Protein AF-A0A8S9MK43-F1 (afdb_monomer_lite)

pLDDT: mean 72.45, std 15.67, range [33.44, 93.25]

Sequence (248 aa):
MANGADRLDLDGRPIKRLTICMIGAGGFIGSHLCEKLMNETPHKVLALDVYNDKIKHLLEPGTSQWAERIQFHRINIKHDSRLEGLVKMADLDDREALAVTNRMRLTEKRISLTIIRFIPKISEIENQYLGENFQMVSLKETVTNIIGFDVKENDDYVTYIDTTVSDGSETSKILRSMANDYDLFVVGRSSGVGTEVTNGISEWAEFDELGPIGDLLASHEFPSRASVLVVQKQEYIHSAKSKRGLSK

InterPro domains:
  IPR001509 NAD-dependent epimerase/dehydratase [PF01370] (20-91)
  IPR036291 NAD(P)-binding domain superfamily [SSF51735] (16-88)
  IPR050794 Monovalent cation:proton antiporter 2 [PTHR32468] (93-235)
  IPR057290 Cation/H(+) antiporter, C-terminal domain [PF23259] (93-232)

Structure (mmCIF, N/CA/C/O backbone):
data_AF-A0A8S9MK43-F1
#
_entry.id   AF-A0A8S9MK43-F1
#
loop_
_atom_site.group_PDB
_atom_site.id
_atom_site.type_symbol
_atom_site.label_atom_id
_atom_site.label_alt_id
_atom_site.label_comp_id
_atom_site.label_asym_id
_atom_site.label_entity_id
_atom_site.label_seq_id
_atom_site.pdbx_PDB_ins_code
_atom_site.Cartn_x
_atom_site.Cartn_y
_atom_site.Cartn_z
_atom_site.occupancy
_atom_site.B_iso_or_equiv
_atom_site.auth_seq_id
_atom_site.auth_comp_id
_atom_site.auth_asym_id
_atom_site.auth_atom_id
_atom_site.pdbx_PDB_model_num
ATOM 1 N N . MET A 1 1 ? -14.615 8.042 31.511 1.00 33.44 1 MET A N 1
ATOM 2 C CA . MET A 1 1 ? -13.662 9.152 31.303 1.00 33.44 1 MET A CA 1
ATOM 3 C C . MET A 1 1 ? -12.269 8.544 31.298 1.00 33.44 1 MET A C 1
ATOM 5 O O . MET A 1 1 ? -11.810 8.134 32.354 1.00 33.44 1 MET A O 1
ATOM 9 N N . ALA A 1 2 ? -11.665 8.339 30.126 1.00 36.16 2 ALA A N 1
ATOM 10 C CA . ALA A 1 2 ? -10.310 7.797 30.031 1.00 36.16 2 ALA A CA 1
ATOM 11 C C . ALA A 1 2 ? -9.310 8.962 30.036 1.00 36.16 2 ALA A C 1
ATOM 13 O O . ALA A 1 2 ? -9.468 9.910 29.270 1.00 36.16 2 ALA A O 1
ATOM 14 N N . ASN A 1 3 ? -8.342 8.891 30.951 1.00 35.59 3 ASN A N 1
ATOM 15 C CA . ASN A 1 3 ? -7.272 9.862 31.165 1.00 35.59 3 ASN A CA 1
ATOM 16 C C . ASN A 1 3 ? -6.544 10.208 29.858 1.00 35.59 3 ASN A C 1
ATOM 18 O O . ASN A 1 3 ? -5.994 9.326 29.200 1.00 35.59 3 ASN A O 1
ATOM 22 N N . GLY A 1 4 ? -6.512 11.499 29.524 1.00 39.97 4 GLY A N 1
ATOM 23 C CA . GLY A 1 4 ? -5.731 12.061 28.427 1.00 39.97 4 GLY A CA 1
ATOM 24 C C . GLY A 1 4 ? -4.245 12.102 28.767 1.00 39.97 4 GLY A C 1
ATOM 25 O O . GLY A 1 4 ? -3.721 13.150 29.123 1.00 39.97 4 GLY A O 1
ATOM 26 N N . ALA A 1 5 ? -3.571 10.959 28.671 1.00 49.91 5 ALA A N 1
ATOM 27 C CA . ALA A 1 5 ? -2.149 10.970 28.366 1.00 49.91 5 ALA A CA 1
ATOM 28 C C . ALA A 1 5 ? -2.033 11.220 26.859 1.00 49.91 5 ALA A C 1
ATOM 30 O O . ALA A 1 5 ? -2.530 10.410 26.070 1.00 49.91 5 ALA A O 1
ATOM 31 N N . ASP A 1 6 ? -1.443 12.348 26.459 1.00 62.31 6 ASP A N 1
ATOM 32 C CA . ASP A 1 6 ? -1.149 12.613 25.051 1.00 62.31 6 ASP A CA 1
ATOM 33 C C . ASP A 1 6 ? -0.324 11.443 24.509 1.00 62.31 6 ASP A C 1
ATOM 35 O O . ASP A 1 6 ? 0.794 11.186 24.959 1.00 62.31 6 ASP A O 1
ATOM 39 N N . ARG A 1 7 ? -0.915 10.669 23.589 1.00 65.94 7 ARG A N 1
ATOM 40 C CA . ARG A 1 7 ? -0.221 9.534 22.980 1.00 65.94 7 ARG A CA 1
ATOM 41 C C . ARG A 1 7 ? 0.966 10.090 22.204 1.00 65.94 7 ARG A C 1
ATOM 43 O O . ARG A 1 7 ? 0.803 10.981 21.367 1.00 65.94 7 ARG A O 1
ATOM 50 N N . LEU A 1 8 ? 2.137 9.551 22.507 1.00 74.19 8 LEU A N 1
ATOM 51 C CA . LEU A 1 8 ? 3.369 9.870 21.812 1.00 74.19 8 LEU A CA 1
ATOM 52 C C . LEU A 1 8 ? 3.551 8.909 20.633 1.00 74.19 8 LEU A C 1
ATOM 54 O O . LEU A 1 8 ? 3.083 7.766 20.675 1.00 74.19 8 LEU A O 1
ATOM 58 N N . ASP A 1 9 ? 4.183 9.391 19.571 1.00 68.88 9 ASP A N 1
ATOM 59 C CA . ASP A 1 9 ? 4.709 8.547 18.509 1.00 68.88 9 ASP A CA 1
ATOM 60 C C . ASP A 1 9 ? 5.940 7.764 19.005 1.00 68.88 9 ASP A C 1
ATOM 62 O O . ASP A 1 9 ? 6.330 7.845 20.174 1.00 68.88 9 ASP A O 1
ATOM 66 N N . LEU A 1 10 ? 6.536 6.961 18.124 1.00 55.16 10 LEU A N 1
ATOM 67 C CA . LEU A 1 10 ? 7.706 6.146 18.465 1.00 55.16 10 LEU A CA 1
ATOM 68 C C . LEU A 1 10 ? 8.956 6.995 18.760 1.00 55.16 10 LEU A C 1
ATOM 70 O O . LEU A 1 10 ? 9.849 6.527 19.460 1.00 55.16 10 LEU A O 1
ATOM 74 N N . ASP A 1 11 ? 8.982 8.255 18.317 1.00 60.56 11 ASP A N 1
ATOM 75 C CA . ASP A 1 11 ? 10.046 9.218 18.617 1.00 60.56 11 ASP A CA 1
ATOM 76 C C . ASP A 1 11 ? 9.816 9.939 19.961 1.00 60.56 11 ASP A C 1
ATOM 78 O O . ASP A 1 11 ? 10.560 10.857 20.320 1.00 60.56 11 ASP A O 1
ATOM 82 N N . GLY A 1 12 ? 8.760 9.578 20.700 1.00 69.19 12 GLY A N 1
ATOM 83 C CA . GLY A 1 12 ? 8.379 10.239 21.945 1.00 69.19 12 GLY A CA 1
ATOM 84 C C . GLY A 1 12 ? 7.771 11.630 21.739 1.00 69.19 12 GLY A C 1
ATOM 85 O O . GLY A 1 12 ? 7.685 12.408 22.691 1.00 69.19 12 GLY A O 1
ATOM 86 N N . ARG A 1 13 ? 7.347 11.977 20.518 1.00 71.69 13 ARG A N 1
ATOM 87 C CA . ARG A 1 13 ? 6.729 13.270 20.202 1.00 71.69 13 ARG A CA 1
ATOM 88 C C . ARG A 1 13 ? 5.205 13.160 20.255 1.00 71.69 13 ARG A C 1
ATOM 90 O O . ARG A 1 13 ? 4.653 12.104 19.965 1.00 71.69 13 ARG A O 1
ATOM 97 N N . PRO A 1 14 ? 4.480 14.240 20.587 1.00 75.00 14 PRO A N 1
ATOM 98 C CA . PRO A 1 14 ? 3.019 14.219 20.568 1.00 75.00 14 PRO A CA 1
ATOM 99 C C . PRO A 1 14 ? 2.460 13.876 19.180 1.00 75.00 14 PRO A C 1
ATOM 101 O O . PRO A 1 14 ? 2.820 14.516 18.187 1.00 75.00 14 PRO A O 1
ATOM 104 N N . ILE A 1 15 ? 1.532 12.914 19.111 1.00 68.31 15 ILE A N 1
ATOM 105 C CA . ILE A 1 15 ? 0.867 12.553 17.852 1.00 68.31 15 ILE A CA 1
ATOM 106 C C . ILE A 1 15 ? -0.030 13.710 17.402 1.00 68.31 15 ILE A C 1
ATOM 108 O O . ILE A 1 15 ? -1.062 14.007 18.010 1.00 68.31 15 ILE A O 1
ATOM 112 N N . LYS A 1 16 ? 0.329 14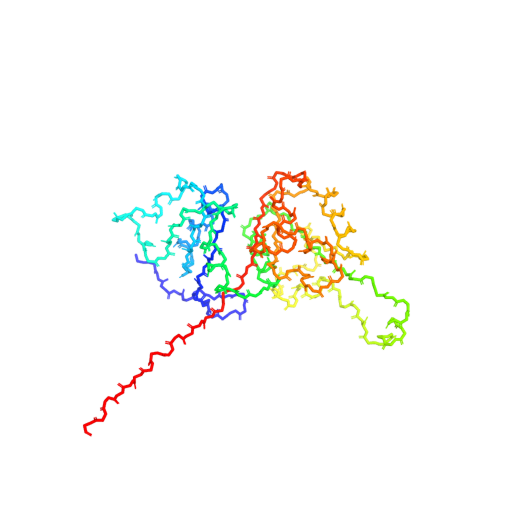.344 16.282 1.00 70.81 16 LYS A N 1
ATOM 113 C CA . LYS A 1 16 ? -0.505 15.373 15.651 1.00 70.81 16 LYS A CA 1
ATOM 114 C C . LYS A 1 16 ? -1.777 14.746 15.071 1.00 70.81 16 LYS A C 1
ATOM 116 O O . LYS A 1 16 ? -1.743 13.693 14.435 1.00 70.81 16 LYS A O 1
ATOM 121 N N . ARG A 1 17 ? -2.921 15.413 15.259 1.00 72.38 17 ARG A N 1
ATOM 122 C CA . ARG A 1 17 ? -4.181 15.027 14.605 1.00 72.38 17 ARG A CA 1
ATOM 123 C C . ARG A 1 17 ? -4.027 15.175 13.087 1.00 72.38 17 ARG A C 1
ATOM 125 O O . ARG A 1 17 ? -3.570 16.207 12.610 1.00 72.38 17 ARG A O 1
ATOM 132 N N . LEU A 1 18 ? -4.485 14.159 12.359 1.00 70.56 18 LEU A N 1
ATOM 133 C CA . LEU A 1 18 ? -4.504 14.095 10.894 1.00 70.56 18 LEU A CA 1
ATOM 134 C C . LEU A 1 18 ? -5.939 13.853 10.430 1.00 70.56 18 LEU A C 1
ATOM 136 O O . LEU A 1 18 ? -6.750 13.354 11.202 1.00 70.56 18 LEU A O 1
ATOM 140 N N . THR A 1 19 ? -6.232 14.180 9.186 1.00 67.12 19 THR A N 1
ATOM 141 C CA . THR A 1 19 ? -7.407 13.801 8.406 1.00 67.12 19 THR A CA 1
ATOM 142 C C . THR A 1 19 ? -6.944 12.793 7.369 1.00 67.12 19 THR A C 1
ATOM 144 O O . THR A 1 19 ? -6.125 13.102 6.512 1.00 67.12 19 THR A O 1
ATOM 147 N N . ILE A 1 20 ? -7.459 11.579 7.479 1.00 70.38 20 ILE A N 1
ATOM 148 C CA . ILE A 1 20 ? -7.079 10.427 6.675 1.00 70.38 20 ILE A CA 1
ATOM 149 C C . ILE A 1 20 ? -8.173 10.223 5.633 1.00 70.38 20 ILE A C 1
ATOM 151 O O . ILE A 1 20 ? -9.316 9.945 5.995 1.00 70.38 20 ILE A O 1
ATOM 155 N N . CYS A 1 21 ? -7.842 10.371 4.354 1.00 70.38 21 CYS A N 1
ATOM 156 C CA . CYS A 1 21 ? -8.716 9.934 3.270 1.00 70.38 21 CYS A CA 1
ATOM 157 C C . CYS A 1 21 ? -8.559 8.419 3.110 1.00 70.38 21 CYS A C 1
ATOM 159 O O . CYS A 1 21 ? -7.453 7.941 2.881 1.00 70.38 21 CYS A O 1
ATOM 161 N N . MET A 1 22 ? -9.636 7.658 3.295 1.00 74.62 22 MET A N 1
ATOM 162 C CA . MET A 1 22 ? -9.620 6.198 3.246 1.00 74.62 22 MET A CA 1
ATOM 163 C C . MET A 1 22 ? -10.567 5.713 2.156 1.00 74.62 22 MET A C 1
ATOM 165 O O . MET A 1 22 ? -11.782 5.756 2.331 1.00 74.62 22 MET A O 1
ATOM 169 N N . ILE A 1 23 ? -10.007 5.236 1.048 1.00 73.00 23 ILE A N 1
ATOM 170 C CA . ILE A 1 23 ? -10.746 4.602 -0.048 1.00 73.00 23 ILE A CA 1
ATOM 171 C C . ILE A 1 23 ? -10.950 3.119 0.287 1.00 73.00 23 ILE A C 1
ATOM 173 O O . ILE A 1 23 ? -10.043 2.467 0.800 1.00 73.00 23 ILE A O 1
ATOM 177 N N . GLY A 1 24 ? -12.148 2.587 0.041 1.00 74.12 24 GLY A N 1
ATOM 178 C CA . GLY A 1 24 ? -12.515 1.228 0.453 1.00 74.12 24 GLY A CA 1
ATOM 179 C C . GLY A 1 24 ? -12.865 1.121 1.944 1.00 74.12 24 GLY A C 1
ATOM 180 O O . GLY A 1 24 ? -12.742 0.050 2.544 1.00 74.12 24 GLY A O 1
ATOM 181 N N . ALA A 1 25 ? -13.268 2.233 2.572 1.00 82.25 25 ALA A N 1
ATOM 182 C CA . ALA A 1 25 ? -13.536 2.305 4.011 1.00 82.25 25 ALA A CA 1
ATOM 183 C C . ALA A 1 25 ? -14.727 1.442 4.476 1.00 82.25 25 ALA A C 1
ATOM 185 O O . ALA A 1 25 ? -14.803 1.076 5.646 1.00 82.25 25 ALA A O 1
ATOM 186 N N . GLY A 1 26 ? -15.656 1.108 3.581 1.00 81.94 26 GLY A N 1
ATOM 187 C CA . GLY A 1 26 ? -16.769 0.189 3.832 1.00 81.94 26 GLY A CA 1
ATOM 188 C C . GLY A 1 26 ? -16.422 -1.283 3.587 1.00 81.94 26 GLY A C 1
ATOM 189 O O . GLY A 1 26 ? -17.237 -2.166 3.872 1.00 81.94 26 GLY A O 1
ATOM 190 N N . GLY A 1 27 ? -15.216 -1.561 3.085 1.00 78.19 27 GLY A N 1
ATOM 191 C CA . GLY A 1 27 ? -14.654 -2.895 2.919 1.00 78.19 27 GLY A CA 1
ATOM 192 C C . GLY A 1 27 ? -14.320 -3.585 4.246 1.00 78.19 27 GLY A C 1
ATOM 193 O O . GLY A 1 27 ? -14.443 -3.019 5.326 1.00 78.19 27 GLY A O 1
ATOM 194 N N . PHE A 1 28 ? -13.896 -4.852 4.176 1.00 79.31 28 PHE A N 1
ATOM 195 C CA . PHE A 1 28 ? -13.576 -5.646 5.375 1.00 79.31 28 PHE A CA 1
ATOM 196 C C . PHE A 1 28 ? -12.448 -5.030 6.219 1.00 79.31 28 PHE A C 1
ATOM 198 O O . PHE A 1 28 ? -12.592 -4.909 7.431 1.00 79.31 28 PHE A O 1
ATOM 205 N N . ILE A 1 29 ? -11.351 -4.612 5.584 1.00 79.19 29 ILE A N 1
ATOM 206 C CA . ILE A 1 29 ? -10.218 -3.985 6.281 1.00 79.19 29 ILE A CA 1
ATOM 207 C C . ILE A 1 29 ? -10.548 -2.537 6.648 1.00 79.19 29 ILE A C 1
ATOM 209 O O . ILE A 1 29 ? -10.316 -2.123 7.784 1.00 79.19 29 ILE A O 1
ATOM 213 N N . GLY A 1 30 ? -11.131 -1.788 5.706 1.00 78.94 30 GLY A N 1
ATOM 214 C CA . GLY A 1 30 ? -11.491 -0.385 5.896 1.00 78.94 30 GLY A CA 1
ATOM 215 C C . GLY A 1 30 ? -12.377 -0.160 7.119 1.00 78.94 30 GLY A C 1
ATOM 216 O O . GLY A 1 30 ? -12.121 0.763 7.893 1.00 78.94 30 GLY A O 1
ATOM 217 N N . SER A 1 31 ? -13.343 -1.052 7.369 1.00 87.38 31 SER A N 1
ATOM 218 C CA . SER A 1 31 ? -14.244 -0.913 8.512 1.00 87.38 31 SER A CA 1
ATOM 219 C C . SER A 1 31 ? -13.531 -1.084 9.853 1.00 87.38 31 SER A C 1
ATOM 221 O O . SER A 1 31 ? -13.675 -0.239 10.735 1.00 87.38 31 SER A O 1
ATOM 223 N N . HIS A 1 32 ? -12.687 -2.111 9.984 1.00 82.75 32 HIS A N 1
ATOM 224 C CA . HIS A 1 32 ? -11.903 -2.346 11.202 1.00 82.75 32 HIS A CA 1
ATOM 225 C C . HIS A 1 32 ? -10.856 -1.248 11.431 1.00 82.75 32 HIS A C 1
ATOM 227 O O . HIS A 1 32 ? -10.596 -0.850 12.569 1.00 82.75 32 HIS A O 1
ATOM 233 N N . LEU A 1 33 ? -10.259 -0.721 10.357 1.00 80.38 33 LEU A N 1
ATOM 234 C CA . LEU A 1 33 ? -9.330 0.401 10.460 1.00 80.38 33 LEU A CA 1
ATOM 235 C C . LEU A 1 33 ? -10.054 1.677 10.910 1.00 80.38 33 LEU A C 1
ATOM 237 O O . LEU A 1 33 ? -9.544 2.385 11.779 1.00 80.38 33 LEU A O 1
ATOM 241 N N . CYS A 1 34 ? -11.257 1.944 10.390 1.00 84.50 34 CYS A N 1
ATOM 242 C CA . CYS A 1 34 ? -12.104 3.038 10.865 1.00 84.50 34 CYS A CA 1
ATOM 243 C C . CYS A 1 34 ? -12.417 2.894 12.362 1.00 84.50 34 CYS A C 1
ATOM 245 O O . CYS A 1 34 ? -12.227 3.853 13.109 1.00 84.50 34 CYS A O 1
ATOM 247 N N . GLU A 1 35 ? -12.814 1.704 12.823 1.00 87.38 35 GLU A N 1
ATOM 248 C CA . GLU A 1 35 ? -13.071 1.433 14.245 1.00 87.38 35 GLU A CA 1
ATOM 249 C C . GLU A 1 35 ? -11.843 1.729 15.115 1.00 87.38 35 GLU A C 1
ATOM 251 O O . GLU A 1 35 ? -11.941 2.457 16.107 1.00 87.38 35 GLU A O 1
ATOM 256 N N . LYS A 1 36 ? -10.661 1.229 14.731 1.00 82.81 36 LYS A N 1
ATOM 257 C CA . LYS A 1 36 ? -9.415 1.499 15.464 1.00 82.81 36 LYS A CA 1
ATOM 258 C C . LYS A 1 36 ? -9.056 2.981 15.474 1.00 82.81 36 LYS A C 1
ATOM 260 O O . LYS A 1 36 ? -8.703 3.514 16.525 1.00 82.81 36 LYS A O 1
ATOM 265 N N . LEU A 1 37 ? -9.171 3.676 14.343 1.00 82.62 37 LEU A N 1
ATOM 266 C CA . LEU A 1 37 ? -8.883 5.111 14.273 1.00 82.62 37 LEU A CA 1
ATOM 267 C C . LEU A 1 37 ? -9.826 5.916 15.175 1.00 82.62 37 LEU A C 1
ATOM 269 O O . LEU A 1 37 ? -9.375 6.833 15.868 1.00 82.62 37 LEU A O 1
ATOM 273 N N . MET A 1 38 ? -11.109 5.557 15.207 1.00 88.12 38 MET A N 1
ATOM 274 C CA . MET A 1 38 ? -12.117 6.234 16.022 1.00 88.12 38 MET A CA 1
ATOM 275 C C . MET A 1 38 ? -11.944 5.973 17.521 1.00 88.12 38 MET A C 1
ATOM 277 O O . MET A 1 38 ? -12.068 6.906 18.319 1.00 88.12 38 MET A O 1
ATOM 281 N N . ASN A 1 39 ? -11.606 4.742 17.905 1.00 84.62 39 ASN A N 1
ATOM 282 C CA . ASN A 1 39 ? -11.465 4.344 19.306 1.00 84.62 39 ASN A CA 1
ATOM 283 C C . ASN A 1 39 ? -10.109 4.707 19.919 1.00 84.62 39 ASN A C 1
ATOM 285 O O . ASN A 1 39 ? -10.036 5.036 21.100 1.00 84.62 39 ASN A O 1
ATOM 289 N N . GLU A 1 40 ? -9.030 4.632 19.141 1.00 82.88 40 GLU A N 1
ATOM 290 C CA . GLU A 1 40 ? -7.674 4.615 19.698 1.00 82.88 40 GLU A CA 1
ATOM 291 C C . GLU A 1 40 ? -6.842 5.856 19.356 1.00 82.88 40 GLU A C 1
ATOM 293 O O . GLU A 1 40 ? -5.805 6.092 19.977 1.00 82.88 40 GLU A O 1
ATOM 298 N N . THR A 1 41 ? -7.250 6.660 18.377 1.00 78.25 41 THR A N 1
ATOM 299 C CA . THR A 1 41 ? -6.442 7.793 17.889 1.00 78.25 41 THR A CA 1
ATOM 300 C C . THR A 1 41 ? -7.229 9.097 17.949 1.00 78.25 41 THR A C 1
ATOM 302 O O . THR A 1 41 ? -8.437 9.039 18.167 1.00 78.25 41 THR A O 1
ATOM 305 N N . PRO A 1 42 ? -6.601 10.270 17.740 1.00 78.94 42 PRO A N 1
ATOM 306 C CA . PRO A 1 42 ? -7.310 11.539 17.591 1.00 78.94 42 PRO A CA 1
ATOM 307 C C . PRO A 1 42 ? -7.650 11.894 16.131 1.00 78.94 42 PRO A C 1
ATOM 309 O O . PRO A 1 42 ? -8.218 12.966 15.912 1.00 78.94 42 PRO A O 1
ATOM 312 N N . HIS A 1 43 ? -7.307 11.060 15.138 1.00 80.38 43 HIS A N 1
ATOM 313 C CA . HIS A 1 43 ? -7.410 11.391 13.709 1.00 80.38 43 HIS A CA 1
ATOM 314 C C . HIS A 1 43 ? -8.861 11.522 13.207 1.00 80.38 43 HIS A C 1
ATOM 316 O O . HIS A 1 43 ? -9.786 10.883 13.709 1.00 80.38 43 HIS A O 1
ATOM 322 N N . LYS A 1 44 ? -9.071 12.360 12.198 1.00 81.06 44 LYS A N 1
ATOM 323 C CA . LYS A 1 44 ? -10.293 12.442 11.404 1.00 81.06 44 LYS A CA 1
ATOM 324 C C . LYS A 1 44 ? -10.183 11.478 10.215 1.00 81.06 44 LYS A C 1
ATOM 326 O O . LYS A 1 44 ? -9.091 11.287 9.697 1.00 81.06 44 LYS A O 1
ATOM 331 N N . VAL A 1 45 ? -11.286 10.888 9.772 1.00 82.19 45 VAL A N 1
ATOM 332 C CA . VAL A 1 45 ? -11.359 9.975 8.626 1.00 82.19 45 VAL A CA 1
ATOM 333 C C . VAL A 1 45 ? -12.391 10.491 7.625 1.00 82.19 45 VAL A C 1
ATOM 335 O O . VAL A 1 45 ? -13.532 10.777 7.986 1.00 82.19 45 VAL A O 1
ATOM 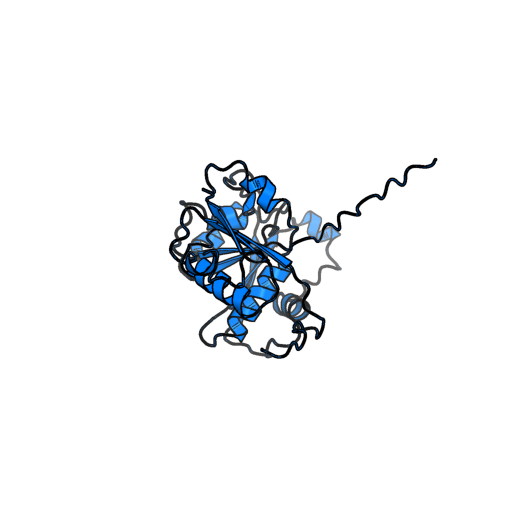338 N N . LEU A 1 46 ? -11.996 10.605 6.361 1.00 78.62 46 LEU A N 1
ATOM 339 C CA . LEU A 1 46 ? -12.900 10.717 5.222 1.00 78.62 46 LEU A CA 1
ATOM 340 C C . LEU A 1 46 ? -13.026 9.304 4.646 1.00 78.62 46 LEU A C 1
ATOM 342 O O . LEU A 1 46 ? -12.105 8.810 4.009 1.00 78.62 46 LEU A O 1
ATOM 346 N N . ALA A 1 47 ? -14.128 8.628 4.948 1.00 82.62 47 ALA A N 1
ATOM 347 C CA . ALA A 1 47 ? -14.391 7.259 4.530 1.00 82.62 47 ALA A CA 1
ATOM 348 C C . ALA A 1 47 ? -15.046 7.269 3.144 1.00 82.62 47 ALA A C 1
ATOM 350 O O . ALA A 1 47 ? -16.198 7.677 3.017 1.00 82.62 47 ALA A O 1
ATOM 351 N N . LEU A 1 48 ? -14.318 6.857 2.112 1.00 79.75 48 LEU A N 1
ATOM 352 C CA . LEU A 1 48 ? -14.772 6.796 0.726 1.00 79.75 48 LEU A CA 1
ATOM 353 C C . LEU A 1 48 ? -15.055 5.341 0.357 1.00 79.75 48 LEU A C 1
ATOM 355 O O . LEU A 1 48 ? -14.169 4.493 0.440 1.00 79.75 48 LEU A O 1
ATOM 359 N N . ASP A 1 49 ? -16.284 5.041 -0.049 1.00 79.44 49 ASP A N 1
ATOM 360 C CA . ASP A 1 49 ? -16.661 3.716 -0.552 1.00 79.44 49 ASP A CA 1
AT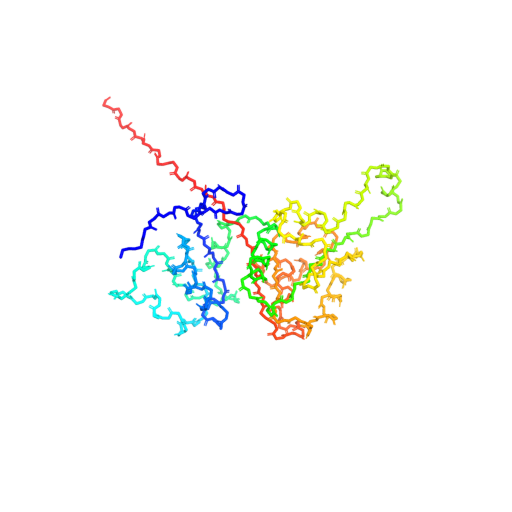OM 361 C C . ASP A 1 49 ? -17.990 3.796 -1.321 1.00 79.44 49 ASP A C 1
ATOM 363 O O . ASP A 1 49 ? -18.750 4.758 -1.186 1.00 79.44 49 ASP A O 1
ATOM 367 N N . VAL A 1 50 ? -18.313 2.762 -2.091 1.00 76.31 50 VAL A N 1
ATOM 368 C CA . VAL A 1 50 ? -19.636 2.593 -2.697 1.00 76.31 50 VAL A CA 1
ATOM 369 C C . VAL A 1 50 ? -20.663 2.204 -1.631 1.00 76.31 50 VAL A C 1
ATOM 371 O O . VAL A 1 50 ? -21.812 2.650 -1.706 1.00 76.31 50 VAL A O 1
ATOM 374 N N . TYR A 1 51 ? -20.259 1.426 -0.621 1.00 81.31 51 TYR A N 1
ATOM 375 C CA . TYR A 1 51 ? -21.126 0.898 0.438 1.00 81.31 51 TYR A CA 1
ATOM 376 C C . TYR A 1 51 ? -20.612 1.265 1.834 1.00 81.31 51 TYR A C 1
ATOM 378 O O . TYR A 1 51 ? -19.415 1.385 2.046 1.00 81.31 51 TYR A O 1
ATOM 386 N N . ASN A 1 52 ? -21.503 1.431 2.816 1.00 87.56 52 ASN A N 1
ATOM 387 C CA . ASN A 1 52 ? -21.121 1.771 4.196 1.00 87.56 52 ASN A CA 1
ATOM 388 C C . ASN A 1 52 ? -21.686 0.821 5.251 1.00 87.56 52 ASN A C 1
ATOM 390 O O . ASN A 1 52 ? -21.609 1.130 6.439 1.00 87.56 52 ASN A O 1
ATOM 394 N N . ASP A 1 53 ? -22.235 -0.326 4.851 1.00 88.94 53 ASP A N 1
ATOM 395 C CA . ASP A 1 53 ? -22.945 -1.238 5.752 1.00 88.94 53 ASP A CA 1
ATOM 396 C C . ASP A 1 53 ? -22.086 -1.646 6.958 1.00 88.94 53 ASP A C 1
ATOM 398 O O . ASP A 1 53 ? -22.575 -1.692 8.086 1.00 88.94 53 ASP A O 1
ATOM 402 N N . LYS A 1 54 ? -20.777 -1.839 6.741 1.00 87.88 54 LYS A N 1
ATOM 403 C CA . LYS A 1 54 ? -19.819 -2.239 7.784 1.00 87.88 54 LYS A CA 1
ATOM 404 C C . LYS A 1 54 ? -19.378 -1.105 8.713 1.00 87.88 54 LYS A C 1
ATOM 406 O O . LYS A 1 54 ? -18.924 -1.382 9.814 1.00 87.88 54 LYS A O 1
ATOM 411 N N . ILE A 1 55 ? -19.534 0.156 8.308 1.00 90.31 55 ILE A N 1
ATOM 412 C CA . ILE A 1 55 ? -19.161 1.334 9.115 1.00 90.31 55 ILE A CA 1
ATOM 413 C C . ILE A 1 55 ? -20.369 2.157 9.561 1.00 90.31 55 ILE A C 1
ATOM 415 O O . ILE A 1 55 ? -20.205 3.209 10.171 1.00 90.31 55 ILE A O 1
ATOM 419 N N . LYS A 1 56 ? -21.593 1.698 9.280 1.00 89.19 56 LYS A N 1
ATOM 420 C CA . LYS A 1 56 ? -22.825 2.438 9.571 1.00 89.19 56 LYS A CA 1
ATOM 421 C C . LYS A 1 56 ? -22.929 2.839 11.045 1.00 89.19 56 LYS A C 1
ATOM 423 O O . LYS A 1 56 ? -23.246 3.985 11.344 1.00 89.19 56 LYS A O 1
ATOM 428 N N . HIS A 1 57 ? -22.545 1.938 11.946 1.00 88.56 57 HIS A N 1
ATOM 429 C CA . HIS A 1 57 ? -22.524 2.170 13.391 1.00 88.56 57 HIS A CA 1
ATOM 430 C C . HIS A 1 57 ? -21.553 3.290 13.828 1.00 88.56 57 HIS A C 1
ATOM 432 O O . HIS A 1 57 ? -21.747 3.892 14.880 1.00 88.56 57 HIS A O 1
ATOM 438 N N . LEU A 1 58 ? -20.534 3.610 13.019 1.00 87.38 58 LEU A N 1
ATOM 439 C CA . LEU A 1 58 ? -19.621 4.734 13.258 1.00 87.38 58 LEU A CA 1
ATOM 440 C C . LEU A 1 58 ? -20.211 6.081 12.800 1.00 87.38 58 LEU A C 1
ATOM 442 O O . LEU A 1 58 ? -19.705 7.132 13.194 1.00 87.38 58 LEU A O 1
ATOM 446 N N . LEU A 1 59 ? -21.257 6.063 11.966 1.00 85.69 59 LEU A N 1
ATOM 447 C CA . LEU A 1 59 ? -21.802 7.229 11.258 1.00 85.69 59 LEU A CA 1
ATOM 448 C C . LEU A 1 59 ? -23.155 7.713 11.803 1.00 85.69 59 LEU A C 1
ATOM 450 O O . LEU A 1 59 ? -23.584 8.813 11.462 1.00 85.69 59 LEU A O 1
ATOM 454 N N . GLU A 1 60 ? -23.855 6.901 12.597 1.00 77.12 60 GLU A N 1
ATOM 455 C CA . GLU A 1 60 ? -25.222 7.199 13.037 1.00 77.12 60 GLU A CA 1
ATOM 456 C C . GLU A 1 60 ? -25.294 8.436 13.965 1.00 77.12 60 GLU A C 1
ATOM 458 O O . GLU A 1 60 ? -24.644 8.467 15.020 1.00 77.12 60 GLU A O 1
ATOM 463 N N . PRO A 1 61 ? -26.090 9.470 13.607 1.00 60.22 61 PRO A N 1
ATOM 464 C CA . PRO A 1 61 ? -26.266 10.655 14.441 1.00 60.22 61 PRO A CA 1
ATOM 465 C C . PRO A 1 61 ? -27.011 10.299 15.735 1.00 60.22 61 PRO A C 1
ATOM 467 O O . PRO A 1 61 ? -28.169 9.889 15.693 1.00 60.22 61 PRO A O 1
ATOM 470 N N . GLY A 1 62 ? -26.355 10.469 16.886 1.00 56.44 62 GLY A N 1
ATOM 471 C CA . GLY A 1 62 ? -26.944 10.262 18.219 1.00 56.44 62 GLY A CA 1
ATOM 472 C C . GLY A 1 62 ? -26.321 9.128 19.041 1.00 56.44 62 GLY A C 1
ATOM 473 O O . GLY A 1 62 ? -26.444 9.137 20.262 1.00 56.44 62 GLY A O 1
ATOM 474 N N . THR A 1 63 ? -25.598 8.204 18.405 1.00 55.00 63 THR A N 1
ATOM 475 C CA . THR A 1 63 ? -24.847 7.107 19.055 1.00 55.00 63 THR A CA 1
ATOM 476 C C . THR A 1 63 ? -23.340 7.233 18.846 1.00 55.00 63 THR A C 1
ATOM 478 O O . THR A 1 63 ? -22.555 6.837 19.707 1.00 55.00 63 THR A O 1
ATOM 481 N N . SER A 1 64 ? -22.920 7.833 17.731 1.00 60.62 64 SER A N 1
ATOM 482 C CA . SER A 1 64 ? -21.510 8.025 17.415 1.00 60.62 64 SER A CA 1
ATOM 483 C C . SER A 1 64 ? -20.946 9.271 18.102 1.00 60.62 64 SER A C 1
ATOM 485 O O . SER A 1 64 ? -21.187 10.406 17.691 1.00 60.62 64 SER A O 1
ATOM 487 N N . GLN A 1 65 ? -20.093 9.058 19.107 1.00 73.56 65 GLN A N 1
ATOM 488 C CA . GLN A 1 65 ? -19.206 10.091 19.669 1.00 73.56 65 GLN A CA 1
ATOM 489 C C . GLN A 1 65 ? -18.186 10.639 18.640 1.00 73.56 65 GLN A C 1
ATOM 491 O O . GLN A 1 65 ? -17.372 11.504 18.962 1.00 73.56 65 GLN A O 1
ATOM 496 N N . TRP A 1 66 ? -18.206 10.126 17.403 1.00 81.19 66 TRP A N 1
ATOM 497 C CA . TRP A 1 66 ? -17.240 10.399 16.343 1.00 81.19 66 TRP A CA 1
ATOM 498 C C . TRP A 1 66 ? -17.812 11.218 15.180 1.00 81.19 66 TRP A C 1
ATOM 500 O O . TRP A 1 66 ? -17.140 11.343 14.161 1.00 81.19 66 TRP A O 1
ATOM 510 N N . ALA A 1 67 ? -19.008 11.802 15.310 1.00 70.25 67 ALA A N 1
ATOM 511 C CA . ALA A 1 67 ? -19.694 12.519 14.224 1.00 70.25 67 ALA A CA 1
ATOM 512 C C . ALA A 1 67 ? -18.851 13.626 13.544 1.00 70.25 67 ALA A C 1
ATOM 514 O O . ALA A 1 67 ? -18.991 13.876 12.350 1.00 70.25 67 ALA A O 1
ATOM 515 N N . GLU A 1 68 ? -17.927 14.267 14.269 1.00 79.62 68 GLU A N 1
ATOM 516 C CA . GLU A 1 68 ? -16.998 15.264 13.701 1.00 79.62 68 GLU A CA 1
ATOM 517 C C . GLU A 1 68 ? -15.679 14.660 13.185 1.00 79.62 68 GLU A C 1
ATOM 519 O O . GLU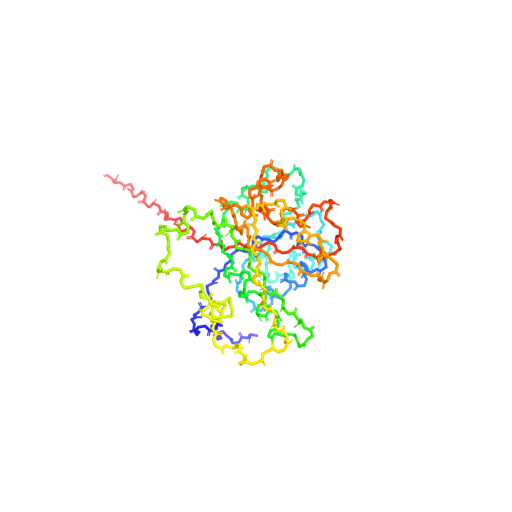 A 1 68 ? -14.889 15.321 12.501 1.00 79.62 68 GLU A O 1
ATOM 524 N N . ARG A 1 69 ? -15.428 13.393 13.520 1.00 85.50 69 ARG A N 1
ATOM 525 C CA . ARG A 1 69 ? -14.187 12.664 13.264 1.00 85.50 69 ARG A CA 1
ATOM 526 C C . ARG A 1 69 ? -14.285 11.636 12.148 1.00 85.50 69 ARG A C 1
ATOM 528 O O . ARG A 1 69 ? -13.237 11.274 11.634 1.00 85.50 69 ARG A O 1
ATOM 535 N N . ILE A 1 70 ? -15.464 11.201 11.723 1.00 88.75 70 ILE A N 1
ATOM 536 C CA . ILE A 1 70 ? -15.611 10.348 10.540 1.00 88.75 70 ILE A CA 1
ATOM 537 C C . ILE A 1 70 ? -16.707 10.882 9.624 1.00 88.75 70 ILE A C 1
ATOM 539 O O . ILE A 1 70 ? -17.797 11.223 10.068 1.00 88.75 70 ILE A O 1
ATOM 543 N N . GLN A 1 71 ? -16.397 10.989 8.334 1.00 86.56 71 GLN A N 1
ATOM 544 C CA . GLN A 1 71 ? -17.324 11.463 7.310 1.00 86.56 71 GLN A CA 1
ATOM 545 C C . GLN A 1 71 ? -17.360 10.464 6.165 1.00 86.56 71 GLN A C 1
ATOM 547 O O . GLN A 1 71 ? -16.343 10.238 5.510 1.00 86.56 71 GLN A O 1
ATOM 552 N N . PHE A 1 72 ? -18.528 9.878 5.918 1.00 87.25 72 PHE A N 1
ATOM 553 C CA . PHE A 1 72 ? -18.705 8.963 4.801 1.00 87.25 72 PHE A CA 1
ATOM 554 C C . PHE A 1 72 ? -19.047 9.708 3.515 1.00 87.25 72 PHE A C 1
ATOM 556 O O . PHE A 1 72 ? -19.974 10.516 3.475 1.00 87.25 72 PHE A O 1
ATOM 563 N N . HIS A 1 73 ? -18.322 9.380 2.455 1.00 76.56 73 HIS A N 1
ATOM 564 C CA . HIS A 1 73 ? -18.536 9.866 1.108 1.00 76.56 73 HIS A CA 1
ATOM 565 C C . HIS A 1 73 ? -18.842 8.660 0.231 1.00 76.56 73 HIS A C 1
ATOM 567 O O . HIS A 1 73 ? -17.964 7.847 -0.055 1.00 76.56 73 HIS A O 1
ATOM 573 N N . ARG A 1 74 ? -20.103 8.551 -0.203 1.00 80.69 74 ARG A N 1
ATOM 574 C CA . ARG A 1 74 ? -20.472 7.552 -1.204 1.00 80.69 74 ARG A CA 1
ATOM 575 C C . ARG A 1 74 ? -19.820 7.944 -2.525 1.00 80.69 74 ARG A C 1
ATOM 577 O O . ARG A 1 74 ? -20.267 8.909 -3.151 1.00 80.69 74 ARG A O 1
ATOM 584 N N . ILE A 1 75 ? -18.761 7.232 -2.889 1.00 69.56 75 ILE A N 1
ATOM 585 C CA . ILE A 1 75 ? -17.928 7.502 -4.059 1.00 69.56 75 ILE A CA 1
ATOM 586 C C . ILE A 1 75 ? -17.651 6.183 -4.768 1.00 69.56 75 ILE A C 1
ATOM 588 O O . ILE A 1 75 ? -17.211 5.212 -4.156 1.00 69.56 75 ILE A O 1
ATOM 592 N N . ASN A 1 76 ? -17.908 6.166 -6.074 1.00 65.44 76 ASN A N 1
ATOM 593 C CA . ASN A 1 76 ? -17.382 5.136 -6.954 1.00 65.44 76 ASN A CA 1
ATOM 594 C C . ASN A 1 76 ? -16.096 5.676 -7.573 1.00 65.44 76 ASN A C 1
ATOM 596 O O . ASN A 1 76 ? -16.153 6.624 -8.356 1.00 65.44 76 ASN A O 1
ATOM 600 N N . ILE A 1 77 ? -14.967 5.054 -7.234 1.00 58.19 77 ILE A N 1
ATOM 601 C CA . ILE A 1 77 ? -13.646 5.470 -7.717 1.00 58.19 77 ILE A CA 1
ATOM 602 C C . ILE A 1 77 ? -13.562 5.542 -9.243 1.00 58.19 77 ILE A C 1
ATOM 604 O O . ILE A 1 77 ? -12.869 6.389 -9.779 1.00 58.19 77 ILE A O 1
ATOM 608 N N . LYS A 1 78 ? -14.381 4.756 -9.952 1.00 48.62 78 LYS A N 1
ATOM 609 C CA . LYS A 1 78 ? -14.384 4.725 -11.415 1.00 48.62 78 LYS A CA 1
ATOM 610 C C . LYS A 1 78 ? -14.967 5.972 -12.087 1.00 48.62 78 LYS A C 1
ATOM 612 O O . LYS A 1 78 ? -14.667 6.216 -13.250 1.00 48.62 78 LYS A O 1
ATOM 617 N N . HIS A 1 79 ? -15.850 6.723 -11.418 1.00 55.62 79 HIS A N 1
ATOM 618 C CA . HIS A 1 79 ? -16.717 7.702 -12.100 1.00 55.62 79 HIS A CA 1
ATOM 619 C C . HIS A 1 79 ? -17.029 8.982 -11.303 1.00 55.62 79 HIS A C 1
ATOM 621 O O . HIS A 1 79 ? -17.933 9.725 -11.689 1.00 55.62 79 HIS A O 1
ATOM 627 N N . ASP A 1 80 ? -16.345 9.256 -10.189 1.00 58.81 80 ASP A N 1
ATOM 628 C CA . ASP A 1 80 ? -16.693 10.389 -9.320 1.00 58.81 80 ASP A CA 1
ATOM 629 C C . ASP A 1 80 ? -15.679 11.537 -9.401 1.00 58.81 80 ASP A C 1
ATOM 631 O O . ASP A 1 80 ? -14.578 11.465 -8.859 1.00 58.81 80 ASP A O 1
ATOM 635 N N . SER A 1 81 ? -16.088 12.651 -10.014 1.00 56.88 81 SER A N 1
ATOM 636 C CA . SER A 1 81 ? -15.245 13.841 -10.204 1.00 56.88 81 SER A CA 1
ATOM 637 C C . SER A 1 81 ? -14.816 14.536 -8.905 1.00 56.88 81 SER A C 1
ATOM 639 O O . SER A 1 81 ? -13.961 15.420 -8.930 1.00 56.88 81 SER A O 1
ATOM 641 N N . ARG A 1 82 ? -15.394 14.172 -7.752 1.00 58.72 82 ARG A N 1
ATOM 642 C CA . ARG A 1 82 ? -15.016 14.732 -6.443 1.00 58.72 82 ARG A CA 1
ATOM 643 C C . ARG A 1 82 ? -13.789 14.042 -5.849 1.00 58.72 82 ARG A C 1
ATOM 645 O O . ARG A 1 82 ? -13.184 14.593 -4.930 1.00 58.72 82 ARG A O 1
ATOM 652 N N . LEU A 1 83 ? -13.436 12.856 -6.347 1.00 54.69 83 LEU A N 1
ATOM 653 C CA . LEU A 1 83 ? -12.348 12.034 -5.822 1.00 54.69 83 LEU A CA 1
ATOM 654 C C . LEU A 1 83 ? -10.995 12.740 -5.934 1.00 54.69 83 LEU A C 1
ATOM 656 O O . LEU A 1 83 ? -10.277 12.853 -4.944 1.00 54.69 83 LEU A O 1
ATOM 660 N N . GLU A 1 84 ? -10.713 13.326 -7.095 1.00 51.72 84 GLU A N 1
ATOM 661 C CA . GLU A 1 84 ? -9.488 14.085 -7.347 1.00 51.72 84 GLU A CA 1
ATOM 662 C C . GLU A 1 84 ? -9.294 15.216 -6.317 1.00 51.72 84 GLU A C 1
ATOM 664 O O . GLU A 1 84 ? -8.217 15.371 -5.742 1.00 51.72 84 GLU A O 1
ATOM 669 N N . GLY A 1 85 ? -10.358 15.969 -6.008 1.00 51.00 85 GLY A N 1
ATOM 670 C CA . GLY A 1 85 ? -10.322 17.052 -5.020 1.00 51.00 85 GLY A CA 1
ATOM 671 C C . GLY A 1 85 ? -10.155 16.573 -3.575 1.00 51.00 85 GLY A C 1
ATOM 672 O O . GLY A 1 85 ? -9.529 17.259 -2.770 1.00 51.00 85 GLY A O 1
ATOM 673 N N . LEU A 1 86 ? -10.680 15.392 -3.238 1.00 54.16 86 LEU A N 1
ATOM 674 C CA . LEU A 1 86 ? -10.530 14.793 -1.908 1.00 54.16 86 LEU A CA 1
ATOM 675 C C . LEU A 1 86 ? -9.124 14.233 -1.675 1.00 54.16 86 LEU A C 1
ATOM 677 O O . LEU A 1 86 ? -8.644 14.254 -0.542 1.00 54.16 86 LEU A O 1
ATOM 681 N N . VAL A 1 87 ? -8.462 13.772 -2.737 1.00 52.16 87 VAL A N 1
ATOM 682 C CA . VAL A 1 87 ? -7.134 13.152 -2.673 1.00 52.16 87 VAL A CA 1
ATOM 683 C C . VAL A 1 87 ? -6.001 14.174 -2.863 1.00 52.16 87 VAL A C 1
ATOM 685 O O . VAL A 1 87 ? -4.950 14.042 -2.240 1.00 52.16 87 VAL A O 1
ATOM 688 N N . LYS A 1 88 ? -6.222 15.263 -3.617 1.00 48.66 88 LYS A N 1
ATOM 689 C CA . LYS A 1 88 ? -5.275 16.394 -3.756 1.00 48.66 88 LYS A CA 1
ATOM 690 C C . LYS A 1 88 ? -4.991 17.165 -2.460 1.00 48.66 88 LYS A C 1
ATOM 692 O O . LYS A 1 88 ? -4.083 17.983 -2.430 1.00 48.66 88 LYS A O 1
ATOM 697 N N . MET A 1 89 ? -5.759 16.940 -1.394 1.00 41.09 89 MET A N 1
ATOM 698 C CA . MET A 1 89 ? -5.545 17.578 -0.084 1.00 41.09 89 MET A CA 1
ATOM 699 C C . MET A 1 89 ? -4.470 16.889 0.777 1.00 41.09 89 MET A C 1
ATOM 701 O O . MET A 1 89 ? -4.364 17.173 1.973 1.00 41.09 89 MET A O 1
ATOM 705 N N . ALA A 1 90 ? -3.711 15.958 0.209 1.00 35.47 90 ALA A N 1
ATOM 706 C CA . ALA A 1 90 ? -2.678 15.209 0.899 1.00 35.47 90 ALA A CA 1
ATOM 707 C C . ALA A 1 90 ? -1.395 15.200 0.039 1.00 35.47 90 ALA A C 1
ATOM 709 O O . ALA A 1 90 ? -1.462 15.258 -1.186 1.00 35.47 90 ALA A O 1
ATOM 710 N N . ASP A 1 91 ? -0.231 15.150 0.671 1.00 37.28 91 ASP A N 1
ATOM 711 C CA . ASP A 1 91 ? 1.083 15.070 0.030 1.00 37.28 91 ASP A CA 1
ATOM 712 C C . ASP A 1 91 ? 1.739 13.710 0.297 1.00 37.28 91 ASP A C 1
ATOM 714 O O . ASP A 1 91 ? 1.197 12.835 0.969 1.00 37.28 91 ASP A O 1
ATOM 718 N N . LEU A 1 92 ? 2.879 13.481 -0.339 1.00 50.44 92 LEU A N 1
ATOM 719 C CA . LEU A 1 92 ? 3.528 12.177 -0.494 1.00 50.44 92 LEU A CA 1
ATOM 720 C C . LEU A 1 92 ? 3.939 11.554 0.849 1.00 50.44 92 LEU A C 1
ATOM 722 O O . LEU A 1 92 ? 3.981 12.267 1.841 1.00 50.44 92 LEU A O 1
ATOM 726 N N . ASP A 1 93 ? 4.228 10.243 0.878 1.00 58.25 93 ASP A N 1
ATOM 727 C CA . ASP A 1 93 ? 5.425 9.688 1.549 1.00 58.25 93 ASP A CA 1
ATOM 728 C C . ASP A 1 93 ? 5.411 8.135 1.594 1.00 58.25 93 ASP A C 1
ATOM 730 O O . ASP A 1 93 ? 4.472 7.507 2.086 1.00 58.25 93 ASP A O 1
ATOM 734 N N . ASP A 1 94 ? 6.507 7.499 1.150 1.00 68.69 94 ASP A N 1
ATOM 735 C CA . ASP A 1 94 ? 6.781 6.058 1.357 1.00 68.69 94 ASP A CA 1
ATOM 736 C C . ASP A 1 94 ? 7.101 5.739 2.832 1.00 68.69 94 ASP A C 1
ATOM 738 O O . ASP A 1 94 ? 6.961 4.607 3.300 1.00 68.69 94 ASP A O 1
ATOM 742 N N . ARG A 1 95 ? 7.516 6.758 3.594 1.00 72.12 95 ARG A N 1
ATOM 743 C CA . ARG A 1 95 ? 7.847 6.655 5.022 1.00 72.12 95 ARG A CA 1
ATOM 744 C C . ARG A 1 95 ? 6.618 6.321 5.864 1.00 72.12 95 ARG A C 1
ATOM 746 O O . ARG A 1 95 ? 6.708 5.537 6.803 1.00 72.12 95 ARG A O 1
ATOM 753 N N . GLU A 1 96 ? 5.463 6.856 5.503 1.00 75.62 96 GLU A N 1
ATOM 754 C CA . GLU A 1 96 ? 4.203 6.678 6.211 1.00 75.62 96 GLU A CA 1
ATOM 755 C C . GLU A 1 96 ? 3.653 5.275 5.944 1.00 75.62 96 GLU A C 1
ATOM 757 O O . GLU A 1 96 ? 3.169 4.619 6.868 1.00 75.62 96 GLU A O 1
ATOM 762 N N . ALA A 1 97 ? 3.808 4.771 4.714 1.00 79.00 97 ALA A N 1
ATOM 763 C CA . ALA A 1 97 ? 3.544 3.373 4.386 1.00 79.00 97 ALA A CA 1
ATOM 764 C C . ALA A 1 97 ? 4.417 2.430 5.238 1.00 79.00 97 ALA A C 1
ATOM 766 O O . ALA A 1 97 ? 3.902 1.493 5.858 1.00 79.00 97 ALA A O 1
ATOM 767 N N . LEU A 1 98 ? 5.719 2.719 5.362 1.00 77.56 98 LEU A N 1
ATOM 768 C CA . LEU A 1 98 ? 6.635 1.977 6.239 1.00 77.56 98 LEU A CA 1
ATOM 769 C C . LEU A 1 98 ? 6.244 2.064 7.724 1.00 77.56 98 LEU A C 1
ATOM 771 O O . LEU A 1 98 ? 6.243 1.055 8.429 1.00 77.56 98 LEU A O 1
ATOM 775 N N . ALA A 1 99 ? 5.864 3.243 8.215 1.00 77.88 99 ALA A N 1
ATOM 776 C CA . ALA A 1 99 ? 5.454 3.429 9.605 1.00 77.88 99 ALA A CA 1
ATOM 777 C C . ALA A 1 99 ? 4.157 2.664 9.930 1.00 77.88 99 ALA A C 1
ATOM 779 O O . ALA A 1 99 ? 4.061 2.006 10.971 1.00 77.88 99 ALA A O 1
ATOM 780 N N . VAL A 1 100 ? 3.165 2.711 9.034 1.00 77.94 100 VAL A N 1
ATOM 781 C CA . VAL A 1 100 ? 1.886 2.002 9.193 1.00 77.94 100 VAL A CA 1
ATOM 782 C C . VAL A 1 100 ? 2.098 0.490 9.191 1.00 77.94 100 VAL A C 1
ATOM 784 O O . VAL A 1 100 ? 1.607 -0.191 10.092 1.00 77.94 100 VAL A O 1
ATOM 787 N N . THR A 1 101 ? 2.855 -0.036 8.227 1.00 79.88 101 THR A N 1
ATOM 788 C CA . THR A 1 101 ? 3.135 -1.478 8.128 1.00 79.88 101 THR A CA 1
ATOM 789 C C . THR A 1 101 ? 3.944 -1.992 9.317 1.00 79.88 101 THR A C 1
ATOM 791 O O . THR A 1 101 ? 3.583 -3.016 9.904 1.00 79.88 101 THR A O 1
ATOM 794 N N . ASN A 1 102 ? 4.969 -1.254 9.758 1.00 78.81 102 ASN A N 1
ATOM 795 C CA . ASN A 1 102 ? 5.727 -1.624 10.952 1.00 78.81 102 ASN A CA 1
ATOM 796 C C . ASN A 1 102 ? 4.834 -1.638 12.202 1.00 78.81 102 ASN A C 1
ATOM 798 O O . ASN A 1 102 ? 4.899 -2.566 13.006 1.00 78.81 102 ASN A O 1
ATOM 802 N N . ARG A 1 103 ? 3.924 -0.666 12.343 1.00 77.56 103 ARG A N 1
ATOM 803 C CA . ARG A 1 103 ? 2.957 -0.641 13.449 1.00 77.56 103 ARG A CA 1
ATOM 804 C C . ARG A 1 103 ? 1.983 -1.822 13.407 1.00 77.56 103 ARG A C 1
ATOM 806 O O . ARG A 1 103 ? 1.686 -2.384 14.463 1.00 77.56 103 ARG A O 1
ATOM 813 N N . MET A 1 104 ? 1.480 -2.194 12.227 1.00 78.06 104 MET A N 1
ATOM 814 C CA . MET A 1 104 ? 0.614 -3.369 12.062 1.00 78.06 104 MET A CA 1
ATOM 815 C C . MET A 1 104 ? 1.328 -4.627 12.564 1.00 78.06 104 MET A C 1
ATOM 817 O O . MET A 1 104 ? 0.807 -5.318 13.440 1.00 78.06 104 MET A O 1
ATOM 821 N N . ARG A 1 105 ? 2.560 -4.847 12.096 1.00 79.12 105 ARG A N 1
ATOM 822 C CA . ARG A 1 105 ? 3.414 -5.972 12.494 1.00 79.12 105 ARG A CA 1
ATOM 823 C C . ARG A 1 105 ? 3.682 -6.019 14.000 1.00 79.12 105 ARG A C 1
ATOM 825 O O . ARG A 1 105 ? 3.519 -7.065 14.618 1.00 79.12 105 ARG A O 1
ATOM 832 N N . LEU A 1 106 ? 4.043 -4.890 14.613 1.00 74.94 106 LEU A N 1
ATOM 833 C CA . LEU A 1 106 ? 4.317 -4.820 16.056 1.00 74.94 106 LEU A CA 1
ATOM 834 C C . LEU A 1 106 ? 3.076 -5.097 16.921 1.00 74.94 106 LEU A C 1
ATOM 836 O O . LEU A 1 106 ? 3.207 -5.501 18.076 1.00 74.94 106 LEU A O 1
ATOM 840 N N . THR A 1 107 ? 1.874 -4.885 16.380 1.00 72.75 107 THR A N 1
ATOM 841 C CA . THR A 1 107 ? 0.616 -5.088 17.113 1.00 72.75 107 THR A CA 1
ATOM 842 C C . THR A 1 107 ? 0.125 -6.540 17.045 1.00 72.75 107 THR A C 1
ATOM 844 O O . THR A 1 107 ? -0.508 -7.001 17.992 1.00 72.75 107 THR A O 1
ATOM 847 N N . GLU A 1 108 ? 0.423 -7.277 15.968 1.00 74.50 108 GLU A N 1
ATOM 848 C CA . GLU A 1 108 ? -0.087 -8.635 15.735 1.00 74.50 108 GLU A CA 1
ATOM 849 C C . GLU A 1 108 ? 1.037 -9.608 15.345 1.00 74.50 108 GLU A C 1
ATOM 851 O O . GLU A 1 108 ? 1.609 -9.534 14.260 1.00 74.50 108 GLU A O 1
ATOM 856 N N . LYS A 1 109 ? 1.294 -10.607 16.200 1.00 70.50 109 LYS A N 1
ATOM 857 C CA . LYS A 1 109 ? 2.421 -11.556 16.062 1.00 70.50 109 LYS A CA 1
ATOM 858 C C . LYS A 1 109 ? 2.357 -12.488 14.843 1.00 70.50 109 LYS A C 1
ATOM 860 O O . LYS A 1 109 ? 3.284 -13.258 14.628 1.00 70.50 109 LYS A O 1
ATOM 865 N N . ARG A 1 110 ? 1.252 -12.480 14.096 1.00 79.38 110 ARG A N 1
ATOM 866 C CA . ARG A 1 110 ? 1.037 -13.321 12.906 1.00 79.38 110 ARG A CA 1
ATOM 867 C C . ARG A 1 110 ? 1.308 -12.589 11.593 1.00 79.38 110 ARG A C 1
ATOM 869 O O . ARG A 1 110 ? 1.208 -13.206 10.541 1.00 79.38 110 ARG A O 1
ATOM 876 N N . ILE A 1 111 ? 1.616 -11.294 11.642 1.00 82.06 111 ILE A N 1
ATOM 877 C CA . ILE A 1 111 ? 1.895 -10.502 10.446 1.00 82.06 111 ILE A CA 1
ATOM 878 C C . ILE A 1 111 ? 3.374 -10.651 10.084 1.00 82.06 111 ILE A C 1
ATOM 880 O O . ILE A 1 111 ? 4.246 -10.297 10.876 1.00 82.06 111 ILE A O 1
ATOM 884 N N . SER A 1 112 ? 3.635 -11.142 8.873 1.00 86.81 112 SER A N 1
ATOM 885 C CA . SER A 1 112 ? 4.944 -11.056 8.221 1.00 86.81 112 SER A CA 1
ATOM 886 C C . SER A 1 112 ? 4.956 -9.849 7.286 1.00 86.81 112 SER A C 1
ATOM 888 O O . SER A 1 112 ? 3.977 -9.595 6.584 1.00 86.81 112 SER A O 1
ATOM 890 N N . LEU A 1 113 ? 6.044 -9.085 7.296 1.00 86.69 113 LEU A N 1
ATOM 891 C CA . LEU A 1 113 ? 6.219 -7.876 6.501 1.00 86.69 113 LEU A CA 1
ATOM 892 C C . LEU A 1 113 ? 7.316 -8.100 5.459 1.00 86.69 113 LEU A C 1
ATOM 894 O O . LEU A 1 113 ? 8.435 -8.464 5.801 1.00 86.69 113 LEU A O 1
ATOM 898 N N . THR A 1 114 ? 7.023 -7.833 4.188 1.00 88.81 114 THR A N 1
ATOM 899 C CA . THR A 1 114 ? 8.052 -7.722 3.146 1.00 88.81 114 THR A CA 1
ATOM 900 C C . THR A 1 114 ? 8.133 -6.282 2.663 1.00 88.81 114 THR A C 1
ATOM 902 O O . THR A 1 114 ? 7.116 -5.682 2.326 1.00 88.81 114 THR A O 1
ATOM 905 N N . ILE A 1 115 ? 9.342 -5.727 2.641 1.00 86.75 115 ILE A N 1
ATOM 906 C CA . ILE A 1 115 ? 9.634 -4.390 2.129 1.00 86.75 115 ILE A CA 1
ATOM 907 C C . ILE A 1 115 ? 10.450 -4.558 0.855 1.00 86.75 115 ILE A C 1
ATOM 909 O O . ILE A 1 115 ? 11.557 -5.094 0.894 1.00 86.75 115 ILE A O 1
ATOM 913 N N . ILE A 1 116 ? 9.898 -4.088 -0.260 1.00 85.25 116 ILE A N 1
ATOM 914 C CA . ILE A 1 116 ? 10.515 -4.187 -1.581 1.00 85.25 116 ILE A CA 1
ATOM 915 C C . ILE A 1 116 ? 10.871 -2.782 -2.055 1.00 85.25 116 ILE A C 1
ATOM 917 O O . ILE A 1 116 ? 10.001 -1.914 -2.124 1.00 85.25 116 ILE A O 1
ATOM 921 N N . ARG A 1 117 ? 12.144 -2.557 -2.383 1.00 84.75 117 ARG A N 1
ATOM 922 C CA . ARG A 1 117 ? 12.629 -1.322 -3.004 1.00 84.75 117 ARG A CA 1
ATOM 923 C C . ARG A 1 117 ? 13.043 -1.619 -4.439 1.00 84.75 117 ARG A C 1
ATOM 925 O O . ARG A 1 117 ? 13.971 -2.387 -4.689 1.00 84.75 117 ARG A O 1
ATOM 932 N N . PHE A 1 118 ? 12.365 -0.970 -5.377 1.00 81.19 118 PHE A N 1
ATOM 933 C CA . PHE A 1 118 ? 12.744 -0.987 -6.782 1.00 81.19 118 PHE A CA 1
ATOM 934 C C . PHE A 1 118 ? 13.809 0.076 -7.052 1.00 81.19 118 PHE A C 1
ATOM 936 O O . PHE A 1 118 ? 13.651 1.234 -6.667 1.00 81.19 118 PHE A O 1
ATOM 943 N N . ILE A 1 119 ? 14.899 -0.325 -7.698 1.00 79.31 119 ILE A N 1
ATOM 944 C CA . ILE A 1 119 ? 16.064 0.518 -7.970 1.00 79.31 119 ILE A CA 1
ATOM 945 C C . ILE A 1 119 ? 16.202 0.660 -9.489 1.00 79.31 119 ILE A C 1
ATOM 947 O O . ILE A 1 119 ? 16.369 -0.359 -10.162 1.00 79.31 119 ILE A O 1
ATOM 951 N N . PRO A 1 120 ? 16.140 1.877 -10.054 1.00 76.62 120 PRO A N 1
ATOM 952 C CA . PRO A 1 120 ? 16.364 2.084 -11.482 1.00 76.62 120 PRO A CA 1
ATOM 953 C C . PRO A 1 120 ? 17.714 1.513 -11.945 1.00 76.62 120 PRO A C 1
ATOM 955 O O . PRO A 1 120 ? 18.736 1.732 -11.290 1.00 76.62 120 PRO A O 1
ATOM 958 N N . LYS A 1 121 ? 17.747 0.823 -13.091 1.00 76.38 121 LYS A N 1
ATOM 959 C CA . LYS A 1 121 ? 18.998 0.504 -13.796 1.00 76.38 121 LYS A CA 1
ATOM 960 C C . LYS A 1 121 ? 19.585 1.803 -14.336 1.00 76.38 121 LYS A C 1
ATOM 962 O O . LYS A 1 121 ? 19.021 2.414 -15.234 1.00 76.38 121 LYS A O 1
ATOM 967 N N . ILE A 1 122 ? 20.727 2.204 -13.793 1.00 67.94 122 ILE A N 1
ATOM 968 C CA . ILE A 1 122 ? 21.494 3.355 -14.275 1.00 67.94 122 ILE A CA 1
ATOM 969 C C . ILE A 1 122 ? 22.347 2.896 -15.463 1.00 67.94 122 ILE A C 1
ATOM 971 O O . ILE A 1 122 ? 22.950 1.819 -15.411 1.00 67.94 122 ILE A O 1
ATOM 975 N N . SER A 1 123 ? 22.400 3.691 -16.533 1.00 59.38 123 SER A N 1
ATOM 976 C CA . SER A 1 123 ? 23.216 3.374 -17.711 1.00 59.38 123 SER A CA 1
ATOM 977 C C . SER A 1 123 ? 24.719 3.345 -17.373 1.00 59.38 123 SER A C 1
ATOM 979 O O . SER A 1 123 ? 25.180 4.026 -16.458 1.00 59.38 123 SER A O 1
ATOM 981 N N . GLU A 1 124 ? 25.529 2.564 -18.101 1.00 57.09 124 GLU A N 1
ATOM 982 C CA . GLU A 1 124 ? 26.992 2.493 -17.884 1.00 57.09 124 GLU A CA 1
ATOM 983 C C . GLU A 1 124 ? 27.676 3.872 -17.974 1.00 57.09 124 GLU A C 1
ATOM 985 O O . GLU A 1 124 ? 28.647 4.134 -17.268 1.00 57.09 124 GLU A O 1
ATOM 990 N N . ILE A 1 125 ? 27.122 4.778 -18.787 1.00 52.66 125 ILE A N 1
ATOM 991 C CA . ILE A 1 125 ? 27.615 6.147 -18.972 1.00 52.66 125 ILE A CA 1
ATOM 992 C C . ILE A 1 125 ? 27.342 6.999 -17.724 1.00 52.66 125 ILE A C 1
ATOM 994 O O . ILE A 1 125 ? 28.236 7.691 -17.246 1.00 52.66 125 ILE A O 1
ATOM 998 N N . GLU A 1 126 ? 26.142 6.927 -17.146 1.00 49.31 126 GLU A N 1
ATOM 999 C CA . GLU A 1 126 ? 25.796 7.648 -15.911 1.00 49.31 126 GLU A CA 1
ATOM 1000 C C . GLU A 1 126 ? 26.511 7.078 -14.679 1.00 49.31 126 GLU A C 1
ATOM 1002 O O . GLU A 1 126 ? 26.886 7.831 -13.778 1.00 49.31 126 GLU A O 1
ATOM 1007 N N . ASN A 1 127 ? 26.785 5.769 -14.667 1.00 49.53 127 ASN A N 1
ATOM 1008 C CA . ASN A 1 127 ? 27.586 5.125 -13.625 1.00 49.53 127 ASN A CA 1
ATOM 1009 C C . ASN A 1 127 ? 29.011 5.690 -13.547 1.00 49.53 127 ASN A C 1
ATOM 1011 O O . ASN A 1 127 ? 29.566 5.775 -12.457 1.00 49.53 127 ASN A O 1
ATOM 1015 N N . GLN A 1 128 ? 29.598 6.125 -14.666 1.00 47.50 128 GLN A N 1
ATOM 1016 C CA . GLN A 1 128 ? 30.941 6.709 -14.674 1.00 47.50 128 GLN A CA 1
ATOM 1017 C C . GLN A 1 128 ? 30.984 8.123 -14.061 1.00 47.50 128 GLN A C 1
ATOM 1019 O O . GLN A 1 128 ? 32.023 8.533 -13.550 1.00 47.50 128 GLN A O 1
ATOM 1024 N N . TYR A 1 129 ? 29.856 8.846 -14.052 1.00 46.38 129 TYR A N 1
ATOM 1025 C CA . TYR A 1 129 ? 29.721 10.167 -13.418 1.00 46.38 129 TYR A CA 1
ATOM 1026 C C . TYR A 1 129 ? 29.254 10.098 -11.954 1.00 46.38 129 TYR A C 1
ATOM 1028 O O . TYR A 1 129 ? 29.615 10.958 -11.154 1.00 46.38 129 TYR A O 1
ATOM 1036 N N . LEU A 1 130 ? 28.476 9.075 -11.586 1.00 47.53 130 LEU A N 1
ATOM 1037 C CA . LEU A 1 130 ? 28.017 8.815 -10.209 1.00 47.53 130 LEU A CA 1
ATOM 1038 C C . LEU A 1 130 ? 29.002 7.946 -9.391 1.00 47.53 130 LEU A C 1
ATOM 1040 O O . LEU A 1 130 ? 28.827 7.766 -8.181 1.00 47.53 130 LEU A O 1
ATOM 1044 N N . GLY A 1 131 ? 30.037 7.426 -10.058 1.00 40.50 131 GLY A N 1
ATOM 1045 C CA . GLY A 1 131 ? 30.834 6.243 -9.716 1.00 40.50 131 GLY A CA 1
ATOM 1046 C C . GLY A 1 131 ? 31.795 6.289 -8.531 1.00 40.50 131 GLY A C 1
ATOM 1047 O O . GLY A 1 131 ? 32.622 5.392 -8.427 1.00 40.50 131 GLY A O 1
ATOM 1048 N N . GLU A 1 132 ? 31.696 7.251 -7.613 1.00 41.25 132 GLU A N 1
ATOM 1049 C CA . GLU A 1 132 ? 32.500 7.221 -6.374 1.00 41.25 132 GLU A CA 1
ATOM 1050 C C . GLU A 1 132 ? 31.706 7.507 -5.085 1.00 41.25 132 GLU A C 1
ATOM 1052 O O . GLU A 1 132 ? 32.221 7.253 -4.001 1.00 41.25 132 GLU A O 1
ATOM 1057 N N . ASN A 1 133 ? 30.436 7.942 -5.160 1.00 39.94 133 ASN A N 1
ATOM 1058 C CA . ASN A 1 133 ? 29.675 8.380 -3.972 1.00 39.94 133 ASN A CA 1
ATOM 1059 C C . ASN A 1 133 ? 28.346 7.647 -3.716 1.00 39.94 133 ASN A C 1
ATOM 1061 O O . ASN A 1 133 ? 27.735 7.863 -2.669 1.00 39.94 133 ASN A O 1
ATOM 1065 N N . PHE A 1 134 ? 27.874 6.776 -4.615 1.00 42.97 134 PHE A N 1
ATOM 1066 C CA . PHE A 1 134 ? 26.629 6.024 -4.400 1.00 42.97 134 PHE A CA 1
ATOM 1067 C C . PHE A 1 134 ? 26.899 4.718 -3.640 1.00 42.97 134 PHE A C 1
ATOM 1069 O O . PHE A 1 134 ? 26.721 3.612 -4.147 1.00 42.97 134 PHE A O 1
ATOM 1076 N N . GLN A 1 135 ? 27.364 4.835 -2.394 1.00 45.62 135 GLN A N 1
ATOM 1077 C CA . GLN A 1 135 ? 27.336 3.704 -1.474 1.00 45.62 135 GLN A CA 1
ATOM 1078 C C . GLN A 1 135 ? 25.857 3.414 -1.197 1.00 45.62 135 GLN A C 1
ATOM 1080 O O . GLN A 1 135 ? 25.188 4.170 -0.493 1.00 45.62 135 GLN A O 1
ATOM 1085 N N . MET A 1 136 ? 25.309 2.383 -1.845 1.00 52.28 136 MET A N 1
ATOM 1086 C CA . MET A 1 136 ? 23.906 2.018 -1.689 1.00 52.28 136 MET A CA 1
ATOM 1087 C C . MET A 1 136 ? 23.681 1.584 -0.243 1.00 52.28 136 MET A C 1
ATOM 1089 O O . MET A 1 136 ? 23.993 0.456 0.137 1.00 52.28 136 MET A O 1
ATOM 1093 N N . VAL A 1 137 ? 23.179 2.512 0.575 1.00 58.97 137 VAL A N 1
ATOM 1094 C CA . VAL A 1 137 ? 22.803 2.244 1.961 1.00 58.97 137 VAL A CA 1
ATOM 1095 C C . VAL A 1 137 ? 21.830 1.070 1.953 1.00 58.97 137 VAL A C 1
ATOM 1097 O O . VAL A 1 137 ? 20.868 1.037 1.167 1.00 58.97 137 VAL A O 1
ATOM 1100 N N . SER A 1 138 ? 22.109 0.089 2.812 1.00 74.81 138 SER A N 1
ATOM 1101 C CA . SER A 1 138 ? 21.286 -1.109 2.948 1.00 74.81 138 SER A CA 1
ATOM 1102 C C . SER A 1 138 ? 19.822 -0.707 3.130 1.00 74.81 138 SER A C 1
ATOM 1104 O O . SER A 1 138 ? 19.512 0.206 3.903 1.00 74.81 138 SER A O 1
ATOM 1106 N N . LEU A 1 139 ? 18.900 -1.373 2.427 1.00 72.44 139 LEU A N 1
ATOM 1107 C CA . LEU A 1 139 ? 17.466 -1.123 2.593 1.00 72.44 139 LEU A CA 1
ATOM 1108 C C . LEU A 1 139 ? 17.050 -1.291 4.058 1.00 72.44 139 LEU A C 1
ATOM 1110 O O . LEU A 1 139 ? 16.291 -0.478 4.579 1.00 72.44 139 LEU A O 1
ATOM 1114 N N . LYS A 1 140 ? 17.612 -2.292 4.745 1.00 76.94 140 LYS A N 1
ATOM 1115 C CA . LYS A 1 140 ? 17.379 -2.521 6.174 1.00 76.94 140 LYS A CA 1
ATOM 1116 C C . LYS A 1 140 ? 17.798 -1.313 7.009 1.00 76.94 140 LYS A C 1
ATOM 1118 O O . LYS A 1 140 ? 17.019 -0.852 7.829 1.00 76.94 140 LYS A O 1
ATOM 1123 N N . GLU A 1 141 ? 18.988 -0.768 6.770 1.00 71.69 141 GLU A N 1
ATOM 1124 C CA . GLU A 1 141 ? 19.482 0.423 7.474 1.00 71.69 141 GLU A CA 1
ATOM 1125 C C . GLU A 1 141 ? 18.624 1.659 7.172 1.00 71.69 141 GLU A C 1
ATOM 1127 O O . GLU A 1 141 ? 18.230 2.385 8.083 1.00 71.69 141 GLU A O 1
ATOM 1132 N N . THR A 1 142 ? 18.249 1.843 5.904 1.00 68.69 142 THR A N 1
ATOM 1133 C CA . THR A 1 142 ? 17.352 2.921 5.463 1.00 68.69 142 THR A CA 1
ATOM 1134 C C . THR A 1 142 ? 16.012 2.851 6.192 1.00 68.69 142 THR A C 1
ATOM 1136 O O . THR A 1 142 ? 15.543 3.853 6.724 1.00 68.69 142 THR A O 1
ATOM 1139 N N . VAL A 1 143 ? 15.411 1.661 6.256 1.00 72.69 143 VAL A N 1
ATOM 1140 C CA . VAL A 1 143 ? 14.140 1.440 6.945 1.00 72.69 143 VAL A CA 1
ATOM 1141 C C . VAL A 1 143 ? 14.294 1.671 8.445 1.00 72.69 143 VAL A C 1
ATOM 1143 O O . VAL A 1 143 ? 13.502 2.427 8.996 1.00 72.69 143 VAL A O 1
ATOM 1146 N N . THR A 1 144 ? 15.314 1.104 9.098 1.00 73.69 144 THR A N 1
ATOM 1147 C CA . THR A 1 144 ? 15.569 1.291 10.540 1.00 73.69 144 THR A CA 1
ATOM 1148 C C . THR A 1 144 ? 15.719 2.767 10.908 1.00 73.69 144 THR A C 1
ATOM 1150 O O . THR A 1 144 ? 15.158 3.208 11.909 1.00 73.69 144 THR A O 1
ATOM 1153 N N . ASN A 1 145 ? 16.396 3.555 10.069 1.00 67.62 145 ASN A N 1
ATOM 1154 C CA . ASN A 1 145 ? 16.532 5.000 10.261 1.00 67.62 145 ASN A CA 1
ATOM 1155 C C . ASN A 1 145 ? 15.197 5.756 10.136 1.00 67.62 145 ASN A C 1
ATOM 1157 O O . ASN A 1 145 ? 15.050 6.827 10.720 1.00 67.62 145 ASN A O 1
ATOM 1161 N N . ILE A 1 146 ? 14.230 5.224 9.380 1.00 66.44 146 ILE A N 1
ATOM 1162 C CA . ILE A 1 146 ? 12.906 5.833 9.178 1.00 66.44 146 ILE A CA 1
ATOM 1163 C C . ILE A 1 146 ? 11.930 5.456 10.300 1.00 66.44 146 ILE A C 1
ATOM 1165 O O . ILE A 1 146 ? 11.183 6.315 10.758 1.00 66.44 146 ILE A O 1
ATOM 1169 N N . ILE A 1 147 ? 11.900 4.187 10.722 1.00 67.00 147 ILE A N 1
ATOM 1170 C CA . ILE A 1 147 ? 10.892 3.671 11.672 1.00 67.00 147 ILE A CA 1
ATOM 1171 C C . ILE A 1 147 ? 11.369 3.617 13.132 1.00 67.00 147 ILE A C 1
ATOM 1173 O O . ILE A 1 147 ? 10.562 3.319 14.012 1.00 67.00 147 ILE A O 1
ATOM 1177 N N . GLY A 1 148 ? 12.648 3.905 13.395 1.00 60.31 148 GLY A N 1
ATOM 1178 C CA . GLY A 1 148 ? 13.248 3.847 14.729 1.00 60.31 148 GLY A CA 1
ATOM 1179 C C . GLY A 1 148 ? 13.647 2.428 15.165 1.00 60.31 148 GLY A C 1
ATOM 1180 O O . GLY A 1 148 ? 13.187 1.431 14.611 1.00 60.31 148 GLY A O 1
ATOM 1181 N N . PHE A 1 149 ? 14.528 2.355 16.171 1.00 51.47 149 PHE A N 1
ATOM 1182 C CA . PHE A 1 149 ? 15.313 1.203 16.667 1.00 51.47 149 PHE A CA 1
ATOM 1183 C C . PHE A 1 149 ? 14.555 -0.083 17.094 1.00 51.47 149 PHE A C 1
ATOM 1185 O O . PHE A 1 149 ? 15.173 -0.990 17.647 1.00 51.47 149 PHE A O 1
ATOM 1192 N N . ASP A 1 150 ? 13.255 -0.222 16.827 1.00 53.16 150 ASP A N 1
ATOM 1193 C CA . ASP A 1 150 ? 12.453 -1.401 17.211 1.00 53.16 150 ASP A CA 1
ATOM 1194 C C . ASP A 1 150 ? 12.585 -2.600 16.247 1.00 53.16 150 ASP A C 1
ATOM 1196 O O . ASP A 1 150 ? 11.897 -3.617 16.387 1.00 53.16 150 ASP A O 1
ATOM 1200 N N . VAL A 1 151 ? 13.486 -2.521 15.265 1.00 53.06 151 VAL A N 1
ATOM 1201 C CA . VAL A 1 151 ? 13.864 -3.674 14.442 1.00 53.06 151 VAL A CA 1
ATOM 1202 C C . VAL A 1 151 ? 14.917 -4.463 15.212 1.00 53.06 151 VAL A C 1
ATOM 1204 O O . VAL A 1 151 ? 16.079 -4.063 15.282 1.00 53.06 151 VAL A O 1
ATOM 1207 N N . LYS A 1 152 ? 14.522 -5.593 15.810 1.00 56.28 152 LYS A N 1
ATOM 1208 C CA . LYS A 1 152 ? 15.493 -6.540 16.374 1.00 56.28 152 LYS A CA 1
ATOM 1209 C C . LYS A 1 152 ? 16.518 -6.903 15.299 1.00 56.28 152 LYS A C 1
ATOM 1211 O O . LYS A 1 152 ? 16.169 -7.076 14.135 1.00 56.28 152 LYS A O 1
ATOM 1216 N N . GLU A 1 153 ? 17.778 -7.046 15.701 1.00 54.53 153 GLU A N 1
ATOM 1217 C CA . GLU A 1 153 ? 18.907 -7.290 14.791 1.00 54.53 153 GLU A CA 1
ATOM 1218 C C . GLU A 1 153 ? 18.659 -8.487 13.845 1.00 54.53 153 GLU A C 1
ATOM 1220 O O . GLU A 1 153 ? 19.044 -8.425 12.677 1.00 54.53 153 GLU A O 1
ATOM 1225 N N . ASN A 1 154 ? 17.889 -9.486 14.304 1.00 57.25 154 ASN A N 1
ATOM 1226 C CA . ASN A 1 154 ? 17.243 -10.530 13.502 1.00 57.25 154 ASN A CA 1
ATOM 1227 C C . ASN A 1 154 ? 15.735 -10.569 13.782 1.00 57.25 154 ASN A C 1
ATOM 1229 O O . ASN A 1 154 ? 15.293 -11.136 14.784 1.00 57.25 154 ASN A O 1
ATOM 1233 N N . ASP A 1 155 ? 14.953 -9.953 12.902 1.00 69.50 155 ASP A N 1
ATOM 1234 C CA . ASP A 1 155 ? 13.498 -10.046 12.915 1.00 69.50 155 ASP A CA 1
ATOM 1235 C C . ASP A 1 155 ? 13.040 -10.990 11.800 1.00 69.50 155 ASP A C 1
ATOM 1237 O O . ASP A 1 155 ? 12.930 -10.586 10.644 1.00 69.50 155 ASP A O 1
ATOM 1241 N N . ASP A 1 156 ? 12.782 -12.254 12.147 1.00 72.50 156 ASP A N 1
ATOM 1242 C CA . ASP A 1 156 ? 12.375 -13.300 11.191 1.00 72.50 156 ASP A CA 1
ATOM 1243 C C . ASP A 1 156 ? 11.027 -12.997 10.500 1.00 72.50 156 ASP A C 1
ATOM 1245 O O . ASP A 1 156 ? 10.651 -13.668 9.541 1.00 72.50 156 ASP A O 1
ATOM 1249 N N . TYR A 1 157 ? 10.294 -11.983 10.973 1.00 78.25 157 TYR A N 1
ATOM 1250 C CA . TYR A 1 157 ? 9.024 -11.533 10.405 1.00 78.25 157 TYR A CA 1
ATOM 1251 C C . TYR A 1 157 ? 9.184 -10.354 9.439 1.00 78.25 157 TYR A C 1
ATOM 1253 O O . TYR A 1 157 ? 8.171 -9.828 8.977 1.00 78.25 157 TYR A O 1
ATOM 1261 N N . VAL A 1 158 ? 10.412 -9.899 9.151 1.00 83.94 158 VAL A N 1
ATOM 1262 C CA . VAL A 1 158 ? 10.661 -8.805 8.201 1.00 83.94 158 VAL A CA 1
ATOM 1263 C C . VAL A 1 158 ? 11.647 -9.228 7.120 1.00 83.94 158 VAL A C 1
ATOM 1265 O O . VAL A 1 158 ? 12.818 -9.489 7.382 1.00 83.94 158 VAL A O 1
ATOM 1268 N N . THR A 1 159 ? 11.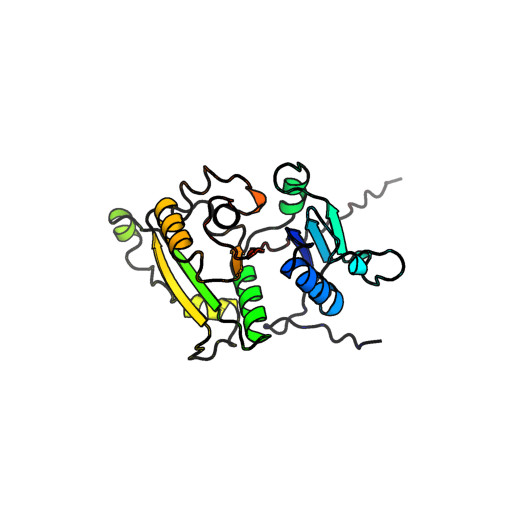178 -9.235 5.876 1.00 86.25 159 THR A N 1
ATOM 1269 C CA . THR A 1 159 ? 11.999 -9.494 4.689 1.00 86.25 159 THR A CA 1
ATOM 1270 C C . THR A 1 159 ? 12.266 -8.188 3.945 1.00 86.25 159 THR A C 1
ATOM 1272 O O . THR A 1 159 ? 11.346 -7.409 3.704 1.00 86.25 159 THR A O 1
ATOM 1275 N N . TYR A 1 160 ? 13.521 -7.950 3.566 1.00 83.12 160 TYR A N 1
ATOM 1276 C CA . TYR A 1 160 ? 13.950 -6.778 2.800 1.00 83.12 160 TYR A CA 1
ATOM 1277 C C . TYR A 1 160 ? 14.439 -7.228 1.425 1.00 83.12 160 TYR A C 1
ATOM 1279 O O . TYR A 1 160 ? 15.319 -8.084 1.345 1.00 83.12 160 TYR A O 1
ATOM 1287 N N . ILE A 1 161 ? 13.886 -6.655 0.359 1.00 83.75 161 ILE A N 1
ATOM 1288 C CA . ILE A 1 161 ? 14.199 -7.027 -1.022 1.00 83.75 161 ILE A CA 1
ATOM 1289 C C . ILE A 1 161 ? 14.570 -5.766 -1.801 1.00 83.75 161 ILE A C 1
ATOM 1291 O O . ILE A 1 161 ? 13.745 -4.874 -1.976 1.00 83.75 161 ILE A O 1
ATOM 1295 N N . ASP A 1 162 ? 15.803 -5.714 -2.299 1.00 80.88 162 ASP A N 1
ATOM 1296 C CA . ASP A 1 162 ? 16.204 -4.758 -3.330 1.00 80.88 162 ASP A CA 1
ATOM 1297 C C . ASP A 1 162 ? 16.050 -5.422 -4.698 1.00 80.88 162 ASP A C 1
ATOM 1299 O O . ASP A 1 162 ? 16.498 -6.550 -4.908 1.00 80.88 162 ASP A O 1
ATOM 1303 N N . THR A 1 163 ? 15.397 -4.745 -5.640 1.00 81.81 163 THR A N 1
ATOM 1304 C CA . THR A 1 163 ? 15.232 -5.258 -7.003 1.00 81.81 163 THR A CA 1
ATOM 1305 C C . THR A 1 163 ? 15.530 -4.181 -8.021 1.00 81.81 163 THR A C 1
ATOM 1307 O O . THR A 1 163 ? 14.913 -3.121 -8.038 1.00 81.81 163 THR A O 1
ATOM 1310 N N . THR A 1 164 ? 16.485 -4.463 -8.893 1.00 84.44 164 THR A N 1
ATOM 1311 C CA . THR A 1 164 ? 16.908 -3.535 -9.933 1.00 84.44 164 THR A CA 1
ATOM 1312 C C . THR A 1 164 ? 16.040 -3.696 -11.180 1.00 84.44 164 THR A C 1
ATOM 1314 O O . THR A 1 164 ? 15.924 -4.805 -11.698 1.00 84.44 164 THR A O 1
ATOM 1317 N N . VAL A 1 165 ? 15.458 -2.603 -11.678 1.00 85.56 165 VAL A N 1
ATOM 1318 C CA . VAL A 1 165 ? 14.495 -2.600 -12.795 1.00 85.56 165 VAL A CA 1
ATOM 1319 C C . VAL A 1 165 ? 14.878 -1.597 -13.880 1.00 85.56 165 VAL A C 1
ATOM 1321 O O . VAL A 1 165 ? 15.363 -0.511 -13.576 1.00 85.56 165 VAL A O 1
ATOM 1324 N N . SER A 1 166 ? 14.685 -1.956 -15.149 1.00 88.00 166 SER A N 1
ATOM 1325 C CA . SER A 1 166 ? 14.922 -1.073 -16.296 1.00 88.00 166 SER A CA 1
ATOM 1326 C C . SER A 1 166 ? 13.808 -0.063 -16.499 1.00 88.00 166 SER A C 1
ATOM 1328 O O . SER A 1 166 ? 14.089 1.058 -16.894 1.00 88.00 166 SER A O 1
ATOM 1330 N N . ASP A 1 167 ? 12.564 -0.474 -16.272 1.00 88.44 167 ASP A N 1
ATOM 1331 C CA . ASP A 1 167 ? 11.373 0.316 -16.554 1.00 88.44 167 ASP A CA 1
ATOM 1332 C C . ASP A 1 167 ? 10.167 -0.196 -15.740 1.00 88.44 167 ASP A C 1
ATOM 1334 O O . ASP A 1 167 ? 10.248 -1.189 -15.003 1.00 88.44 167 ASP A O 1
ATOM 1338 N N . GLY A 1 168 ? 9.010 0.444 -15.918 1.00 88.38 168 GLY A N 1
ATOM 1339 C CA . GLY A 1 168 ? 7.753 0.005 -15.322 1.00 88.38 168 GLY A CA 1
ATOM 1340 C C . GLY A 1 168 ? 7.209 -1.321 -15.866 1.00 88.38 168 GLY A C 1
ATOM 1341 O O . GLY A 1 168 ? 6.437 -1.985 -15.174 1.00 88.38 168 GLY A O 1
ATOM 1342 N N . SER A 1 169 ? 7.628 -1.784 -17.048 1.00 92.50 169 SER A N 1
ATOM 1343 C CA . SER A 1 169 ? 7.254 -3.118 -17.539 1.00 92.50 169 SER A CA 1
ATOM 1344 C C . SER A 1 169 ? 7.902 -4.210 -16.686 1.00 92.50 169 SER A C 1
ATOM 1346 O O . SER A 1 169 ? 7.230 -5.163 -16.282 1.00 92.50 169 SER A O 1
ATOM 1348 N N . GLU A 1 170 ? 9.193 -4.069 -16.367 1.00 92.25 170 GLU A N 1
ATOM 1349 C CA . GLU A 1 170 ? 9.907 -4.979 -15.464 1.00 92.25 170 GLU A CA 1
ATOM 1350 C C . GLU A 1 170 ? 9.316 -4.913 -14.047 1.00 92.25 170 GLU A C 1
ATOM 1352 O O . GLU A 1 170 ? 8.984 -5.961 -13.484 1.00 92.25 170 GLU A O 1
ATOM 1357 N N . THR A 1 171 ? 9.054 -3.707 -13.523 1.00 91.88 171 THR A N 1
ATOM 1358 C CA . THR A 1 171 ? 8.356 -3.514 -12.236 1.00 91.88 171 THR A CA 1
ATOM 1359 C C . THR A 1 171 ? 7.006 -4.239 -12.203 1.00 91.88 171 THR A C 1
ATOM 1361 O O . THR A 1 171 ? 6.723 -4.991 -11.269 1.00 91.88 171 THR A O 1
ATOM 1364 N N . SER A 1 172 ? 6.179 -4.077 -13.243 1.00 91.75 172 SER A N 1
ATOM 1365 C CA . SER A 1 172 ? 4.862 -4.720 -13.340 1.00 91.75 172 SER A CA 1
ATOM 1366 C C . SER A 1 172 ? 4.960 -6.245 -13.361 1.00 91.75 172 SER A C 1
ATOM 1368 O O . SER A 1 172 ? 4.201 -6.924 -12.669 1.00 91.75 172 SER A O 1
ATOM 1370 N N . LYS A 1 173 ? 5.921 -6.806 -14.107 1.00 93.25 173 LYS A N 1
ATOM 1371 C CA . LYS A 1 173 ? 6.157 -8.259 -14.148 1.00 93.25 173 LYS A CA 1
ATOM 1372 C C . LYS A 1 173 ? 6.524 -8.809 -12.774 1.00 93.25 173 LYS A C 1
ATOM 1374 O O . LYS A 1 173 ? 5.979 -9.838 -12.378 1.00 93.25 173 LYS A O 1
ATOM 1379 N N . ILE A 1 174 ? 7.398 -8.118 -12.043 1.00 92.00 174 ILE A N 1
ATOM 1380 C CA . ILE A 1 174 ? 7.808 -8.525 -10.695 1.00 92.00 174 ILE A CA 1
ATOM 1381 C C . ILE A 1 174 ? 6.609 -8.478 -9.740 1.00 92.00 174 ILE A C 1
ATOM 1383 O O . ILE A 1 174 ? 6.305 -9.490 -9.110 1.00 92.00 174 ILE A O 1
ATOM 1387 N N . LEU A 1 175 ? 5.861 -7.367 -9.700 1.00 90.69 175 LEU A N 1
ATOM 1388 C CA . LEU A 1 175 ? 4.642 -7.244 -8.884 1.00 90.69 175 LEU A CA 1
ATOM 1389 C C . LEU A 1 175 ? 3.625 -8.355 -9.191 1.00 90.69 175 LEU A C 1
ATOM 1391 O O . LEU A 1 175 ? 3.086 -8.970 -8.275 1.00 90.69 175 LEU A O 1
ATOM 1395 N N . ARG A 1 176 ? 3.401 -8.670 -10.474 1.00 91.62 176 ARG A N 1
ATOM 1396 C CA . ARG A 1 176 ? 2.479 -9.739 -10.894 1.00 91.62 176 ARG A CA 1
ATOM 1397 C C . ARG A 1 176 ? 2.963 -11.130 -10.488 1.00 91.62 176 ARG A C 1
ATOM 1399 O O . ARG A 1 176 ? 2.131 -11.982 -10.187 1.00 91.62 176 ARG A O 1
ATOM 1406 N N . SER A 1 177 ? 4.276 -11.367 -10.465 1.00 91.81 177 SER A N 1
ATOM 1407 C CA . SER A 1 177 ? 4.839 -12.671 -10.090 1.00 91.81 177 SER A CA 1
ATOM 1408 C C . SER A 1 177 ? 4.584 -13.043 -8.627 1.00 91.81 177 SER A C 1
ATOM 1410 O O . SER A 1 177 ? 4.423 -14.221 -8.333 1.00 91.81 177 SER A O 1
ATOM 1412 N N . MET A 1 178 ? 4.449 -12.042 -7.752 1.00 89.38 178 MET A N 1
ATOM 1413 C CA . MET A 1 178 ? 4.179 -12.203 -6.317 1.00 89.38 178 MET A CA 1
ATOM 1414 C C . MET A 1 178 ? 2.761 -11.774 -5.912 1.00 89.38 178 MET A C 1
ATOM 1416 O O . MET A 1 178 ? 2.465 -11.549 -4.740 1.00 89.38 178 MET A O 1
ATOM 1420 N N . ALA A 1 179 ? 1.852 -11.648 -6.883 1.00 85.75 179 ALA A N 1
ATOM 1421 C CA . ALA A 1 179 ? 0.489 -11.169 -6.666 1.00 85.75 179 ALA A CA 1
ATOM 1422 C C . ALA A 1 179 ? -0.294 -11.998 -5.629 1.00 85.75 179 ALA A C 1
ATOM 1424 O O . ALA A 1 179 ? -1.142 -11.453 -4.928 1.00 85.75 179 ALA A O 1
ATOM 1425 N N . ASN A 1 180 ? -0.015 -13.299 -5.528 1.00 87.31 180 ASN A N 1
ATOM 1426 C CA . ASN A 1 180 ? -0.719 -14.227 -4.636 1.00 87.31 180 ASN A CA 1
ATOM 1427 C C . ASN A 1 180 ? 0.051 -14.549 -3.346 1.00 87.31 180 ASN A C 1
ATOM 1429 O O . ASN A 1 180 ? -0.423 -15.360 -2.554 1.00 87.31 180 ASN A O 1
ATOM 1433 N N . ASP A 1 181 ? 1.203 -13.913 -3.128 1.00 88.94 181 ASP A N 1
ATOM 1434 C CA . ASP A 1 181 ? 2.059 -14.182 -1.968 1.00 88.94 181 ASP A CA 1
ATOM 1435 C C . ASP A 1 181 ? 1.669 -13.332 -0.748 1.00 88.94 181 ASP A C 1
ATOM 1437 O O . ASP A 1 181 ? 2.113 -13.599 0.370 1.00 88.94 181 ASP A O 1
ATOM 1441 N N . TYR A 1 182 ? 0.823 -12.314 -0.950 1.00 87.38 182 TYR A N 1
ATOM 1442 C CA . TYR A 1 182 ? 0.469 -11.317 0.058 1.00 87.38 182 TYR A CA 1
ATOM 1443 C C . TYR A 1 182 ? -1.045 -11.117 0.168 1.00 87.38 182 TYR A C 1
ATOM 1445 O O . TYR A 1 182 ? -1.757 -11.100 -0.832 1.00 87.38 182 TYR A O 1
ATOM 1453 N N . ASP A 1 183 ? -1.533 -10.883 1.390 1.00 84.50 183 ASP A N 1
ATOM 1454 C CA . ASP A 1 183 ? -2.940 -10.542 1.661 1.00 84.50 183 ASP A CA 1
ATOM 1455 C C . ASP A 1 183 ? -3.227 -9.030 1.554 1.00 84.50 183 ASP A C 1
ATOM 1457 O O . ASP A 1 183 ? -4.378 -8.603 1.399 1.00 84.50 183 ASP A O 1
ATOM 1461 N N . LEU A 1 184 ? -2.182 -8.203 1.666 1.00 87.62 184 LEU A N 1
ATOM 1462 C CA . LEU A 1 184 ? -2.258 -6.744 1.681 1.00 87.62 184 LEU A CA 1
ATOM 1463 C C . LEU A 1 184 ? -0.999 -6.133 1.056 1.00 87.62 184 LEU A C 1
ATOM 1465 O O . LEU A 1 184 ? 0.105 -6.353 1.548 1.00 87.62 184 LEU A O 1
ATOM 1469 N N . PHE A 1 185 ? -1.184 -5.292 0.042 1.00 88.62 185 PHE A N 1
ATOM 1470 C CA . PHE A 1 185 ? -0.151 -4.390 -0.459 1.00 88.62 185 PHE A CA 1
ATOM 1471 C C . PHE A 1 185 ? -0.321 -3.010 0.172 1.00 88.62 185 PHE A C 1
ATOM 1473 O O . PHE A 1 185 ? -1.426 -2.466 0.192 1.00 88.62 185 PHE A O 1
ATOM 1480 N N . VAL A 1 186 ? 0.772 -2.427 0.667 1.00 88.06 186 VAL A N 1
ATOM 1481 C CA . VAL A 1 186 ? 0.789 -1.052 1.180 1.00 88.06 186 VAL A CA 1
ATOM 1482 C C . VAL A 1 186 ? 1.806 -0.254 0.386 1.00 88.06 186 VAL A C 1
ATOM 1484 O O . VAL A 1 186 ? 2.979 -0.616 0.356 1.00 88.06 186 VAL A O 1
ATOM 1487 N N . VAL A 1 187 ? 1.358 0.818 -0.259 1.00 87.38 187 VAL A N 1
ATOM 1488 C CA . VAL A 1 187 ? 2.200 1.643 -1.134 1.00 87.38 187 VAL A CA 1
ATOM 1489 C C . VAL A 1 187 ? 1.985 3.116 -0.836 1.00 87.38 187 VAL A C 1
ATOM 1491 O O . VAL A 1 187 ? 0.882 3.524 -0.476 1.00 87.38 187 VAL A O 1
ATOM 1494 N N . GLY A 1 188 ? 3.029 3.926 -0.972 1.00 83.88 188 GLY A N 1
ATOM 1495 C CA . GLY A 1 188 ? 2.863 5.370 -0.991 1.00 83.88 188 GLY A CA 1
ATOM 1496 C C . GLY A 1 188 ? 2.213 5.782 -2.310 1.00 83.88 188 GLY A C 1
ATOM 1497 O O . GLY A 1 188 ? 2.561 5.273 -3.372 1.00 83.88 188 GLY A O 1
ATOM 1498 N N . ARG A 1 189 ? 1.302 6.754 -2.290 1.00 83.56 189 ARG A N 1
ATOM 1499 C CA . ARG A 1 189 ? 0.767 7.335 -3.537 1.00 83.56 189 ARG A CA 1
ATOM 1500 C C . ARG A 1 189 ? 1.900 7.845 -4.448 1.00 83.56 189 ARG A C 1
ATOM 1502 O O . ARG A 1 189 ? 1.826 7.791 -5.671 1.00 83.56 189 ARG A O 1
ATOM 1509 N N . SER A 1 190 ? 2.936 8.406 -3.825 1.00 77.62 190 SER A N 1
ATOM 1510 C CA . SER A 1 190 ? 4.174 8.928 -4.431 1.00 77.62 190 SER A CA 1
ATOM 1511 C C . SER A 1 190 ? 5.108 7.902 -5.071 1.00 77.62 190 SER A C 1
ATOM 1513 O O . SER A 1 190 ? 6.036 8.299 -5.779 1.00 77.62 190 SER A O 1
ATOM 1515 N N . SER A 1 191 ? 4.936 6.612 -4.763 1.00 75.62 191 SER A N 1
ATOM 1516 C CA . SER A 1 191 ? 6.002 5.627 -4.943 1.00 75.62 191 SER A CA 1
ATOM 1517 C C . SER A 1 191 ? 6.468 5.563 -6.400 1.00 75.62 191 SER A C 1
ATOM 1519 O O . SER A 1 191 ? 5.726 5.159 -7.294 1.00 75.62 191 SER A O 1
ATOM 1521 N N . GLY A 1 192 ? 7.719 5.972 -6.624 1.00 70.06 192 GLY A N 1
ATOM 1522 C CA . GLY A 1 192 ? 8.402 5.890 -7.914 1.00 70.06 192 GLY A CA 1
ATOM 1523 C C . GLY A 1 192 ? 7.918 6.856 -9.002 1.00 70.06 192 GLY A C 1
ATOM 1524 O O . GLY A 1 192 ? 8.389 6.729 -10.134 1.00 70.06 192 GLY A O 1
ATOM 1525 N N . VAL A 1 193 ? 7.023 7.809 -8.709 1.00 80.81 193 VAL A N 1
ATOM 1526 C CA . VAL A 1 193 ? 6.530 8.790 -9.699 1.00 80.81 193 VAL A CA 1
ATOM 1527 C C . VAL A 1 193 ? 7.690 9.594 -10.294 1.00 80.81 193 VAL A C 1
ATOM 1529 O O . VAL A 1 193 ? 8.527 10.120 -9.564 1.00 80.81 193 VAL A O 1
ATOM 1532 N N . GLY A 1 194 ? 7.730 9.704 -11.626 1.00 74.19 194 GLY A N 1
ATOM 1533 C CA . GLY A 1 194 ? 8.768 10.456 -12.343 1.00 74.19 194 GLY A CA 1
ATOM 1534 C C . GLY A 1 194 ? 10.135 9.764 -12.396 1.00 74.19 194 GLY A C 1
ATOM 1535 O O . GLY A 1 194 ? 11.125 10.409 -12.727 1.00 74.19 194 GLY A O 1
ATOM 1536 N N . THR A 1 195 ? 10.197 8.470 -12.068 1.00 80.75 195 THR A N 1
ATOM 1537 C CA . THR A 1 195 ? 11.411 7.644 -12.166 1.00 80.75 195 THR A CA 1
ATOM 1538 C C . THR A 1 195 ? 11.224 6.525 -13.188 1.00 80.75 195 THR A C 1
ATOM 1540 O O . THR A 1 195 ? 10.091 6.125 -13.465 1.00 80.75 195 THR A O 1
ATOM 1543 N N . GLU A 1 196 ? 12.325 5.948 -13.680 1.00 83.31 196 GLU A N 1
ATOM 1544 C CA . GLU A 1 196 ? 12.276 4.806 -14.611 1.00 83.31 196 GLU A CA 1
ATOM 1545 C C . GLU A 1 196 ? 11.476 3.618 -14.058 1.00 83.31 196 GLU A C 1
ATOM 1547 O O . GLU A 1 196 ? 10.780 2.936 -14.801 1.00 83.31 196 GLU A O 1
ATOM 1552 N N . VAL A 1 197 ? 11.460 3.427 -12.734 1.00 85.38 197 VAL A N 1
ATOM 1553 C CA . VAL A 1 197 ? 10.711 2.350 -12.059 1.00 85.38 197 VAL A CA 1
ATOM 1554 C C . VAL A 1 197 ? 9.220 2.352 -12.416 1.00 85.38 197 VAL A C 1
ATOM 1556 O O . VAL A 1 197 ? 8.609 1.285 -12.443 1.00 85.38 197 VAL A O 1
ATOM 1559 N N . THR A 1 198 ? 8.622 3.522 -12.669 1.00 86.25 198 THR A N 1
ATOM 1560 C CA . THR A 1 198 ? 7.195 3.657 -13.022 1.00 86.25 198 THR A CA 1
ATOM 1561 C C . THR A 1 198 ? 6.969 4.167 -14.444 1.00 86.25 198 THR A C 1
ATOM 1563 O O . THR A 1 198 ? 5.826 4.446 -14.831 1.00 86.25 198 THR A O 1
ATOM 1566 N N . ASN A 1 199 ? 8.039 4.269 -15.236 1.00 86.94 199 ASN A N 1
ATOM 1567 C CA . ASN A 1 199 ? 7.966 4.670 -16.633 1.00 86.94 199 ASN A CA 1
ATOM 1568 C C . ASN A 1 199 ? 7.149 3.640 -17.426 1.00 86.94 199 ASN A C 1
ATOM 1570 O O . ASN A 1 199 ? 7.326 2.433 -17.264 1.00 86.94 199 ASN A O 1
ATOM 1574 N N . GLY A 1 200 ? 6.178 4.108 -18.206 1.00 85.50 200 GLY A N 1
ATOM 1575 C CA . GLY A 1 200 ? 5.212 3.250 -18.889 1.00 85.50 200 GLY A CA 1
ATOM 1576 C C . GLY A 1 200 ? 4.174 2.564 -17.986 1.00 85.50 200 GLY A C 1
ATOM 1577 O O . GLY A 1 200 ? 3.257 1.967 -18.523 1.00 85.50 200 GLY A O 1
ATOM 1578 N N . ILE A 1 201 ? 4.241 2.644 -16.648 1.00 86.25 201 ILE A N 1
ATOM 1579 C CA . ILE A 1 201 ? 3.073 2.339 -15.786 1.00 86.25 201 ILE A CA 1
ATOM 1580 C C . ILE A 1 201 ? 2.194 3.587 -15.690 1.00 86.25 201 ILE A C 1
ATOM 1582 O O . ILE A 1 201 ? 0.985 3.518 -15.872 1.00 86.25 201 ILE A O 1
ATOM 1586 N N . SER A 1 202 ? 2.825 4.741 -15.457 1.00 81.44 202 SER A N 1
ATOM 1587 C CA . SER A 1 202 ? 2.135 6.023 -15.254 1.00 81.44 202 SER A CA 1
ATOM 1588 C C . SER A 1 202 ? 1.311 6.473 -16.468 1.00 81.44 202 SER A C 1
ATOM 1590 O O . SER A 1 202 ? 0.329 7.182 -16.308 1.00 81.44 202 SER A O 1
ATOM 1592 N N . GLU A 1 203 ? 1.693 6.062 -17.682 1.00 82.56 203 GLU A N 1
ATOM 1593 C CA . GLU A 1 203 ? 0.990 6.413 -18.929 1.00 82.56 203 GLU A CA 1
ATOM 1594 C C . GLU A 1 203 ? -0.337 5.664 -19.112 1.00 82.56 203 GLU A C 1
ATOM 1596 O O . GLU A 1 203 ? -1.178 6.081 -19.906 1.00 82.56 203 GLU A O 1
ATOM 1601 N N . TRP A 1 204 ? -0.515 4.558 -18.387 1.00 79.50 204 TRP A N 1
ATOM 1602 C CA . TRP A 1 204 ? -1.679 3.676 -18.474 1.00 79.50 204 TRP A CA 1
ATOM 1603 C C . TRP A 1 204 ? -2.498 3.685 -17.184 1.00 79.50 204 TRP A C 1
ATOM 1605 O O . TRP A 1 204 ? -3.342 2.810 -17.000 1.00 79.50 204 TRP A O 1
ATOM 1615 N N . ALA A 1 205 ? -2.233 4.645 -16.293 1.00 79.00 205 ALA A N 1
ATOM 1616 C CA . ALA A 1 205 ? -2.940 4.750 -15.031 1.00 79.00 205 ALA A CA 1
ATOM 1617 C C . ALA A 1 205 ? -4.415 5.104 -15.275 1.00 79.00 205 ALA A C 1
ATOM 1619 O O . ALA A 1 205 ? -4.723 6.087 -15.952 1.00 79.00 205 ALA A O 1
ATOM 1620 N N . GLU A 1 206 ? -5.330 4.305 -14.725 1.00 80.06 206 GLU A N 1
ATOM 1621 C CA . GLU A 1 206 ? -6.767 4.612 -14.766 1.00 80.06 206 GLU A CA 1
ATOM 1622 C C . GLU A 1 206 ? -7.146 5.602 -13.654 1.00 80.06 206 GLU A C 1
ATOM 1624 O O . GLU A 1 206 ? -8.008 6.464 -13.845 1.00 80.06 206 GLU A O 1
ATOM 1629 N N . PHE A 1 207 ? -6.477 5.481 -12.504 1.00 80.56 207 PHE A N 1
ATOM 1630 C CA . PHE A 1 207 ? -6.722 6.235 -11.281 1.00 80.56 207 PHE A CA 1
ATOM 1631 C C . PHE A 1 207 ? -5.443 6.919 -10.798 1.00 80.56 207 PHE A C 1
ATOM 1633 O O . PHE A 1 207 ? -4.716 6.414 -9.934 1.00 80.56 207 PHE A O 1
ATOM 1640 N N . ASP A 1 208 ? -5.207 8.140 -11.287 1.00 79.19 208 ASP A N 1
ATOM 1641 C CA . ASP A 1 208 ? -4.126 9.013 -10.810 1.00 79.19 208 ASP A CA 1
ATOM 1642 C C . ASP A 1 208 ? -4.156 9.181 -9.285 1.00 79.19 208 ASP A C 1
ATOM 1644 O O . ASP A 1 208 ? -3.139 9.481 -8.649 1.00 79.19 208 ASP A O 1
ATOM 1648 N N . GLU A 1 209 ? -5.326 9.013 -8.659 1.00 72.25 209 GLU A N 1
ATOM 1649 C CA . GLU A 1 209 ? -5.486 9.130 -7.225 1.00 72.25 209 GLU A CA 1
ATOM 1650 C C . GLU A 1 209 ? -4.747 8.059 -6.400 1.00 72.25 209 GLU A C 1
ATOM 1652 O O . GLU A 1 209 ? -4.416 8.296 -5.233 1.00 72.25 209 GLU A O 1
ATOM 1657 N N . LEU A 1 210 ? -4.471 6.902 -6.999 1.00 81.56 210 LEU A N 1
ATOM 1658 C CA . LEU A 1 210 ? -3.799 5.775 -6.353 1.00 81.56 210 LEU A CA 1
ATOM 1659 C C . LEU A 1 210 ? -2.276 5.808 -6.552 1.00 81.56 210 LEU A C 1
ATOM 1661 O O . LEU A 1 210 ? -1.543 5.094 -5.865 1.00 81.56 210 LEU A O 1
ATOM 1665 N N . GLY A 1 211 ? -1.798 6.664 -7.458 1.00 85.31 211 GLY A N 1
ATOM 1666 C CA . GLY A 1 211 ? -0.422 6.649 -7.941 1.00 85.31 211 GLY A CA 1
ATOM 1667 C C . GLY A 1 211 ? -0.133 5.436 -8.838 1.00 85.31 211 GLY A C 1
ATOM 1668 O O . GLY A 1 211 ? -0.886 4.466 -8.813 1.00 85.31 211 GLY A O 1
ATOM 1669 N N . PRO A 1 212 ? 0.972 5.436 -9.605 1.00 89.38 212 PRO A N 1
ATOM 1670 C CA . PRO A 1 212 ? 1.212 4.430 -10.645 1.00 89.38 212 PRO A CA 1
ATOM 1671 C C . PRO A 1 212 ? 1.215 2.990 -10.116 1.00 89.38 212 PRO A C 1
ATOM 1673 O O . PRO A 1 212 ? 0.607 2.097 -10.698 1.00 89.38 212 PRO A O 1
ATOM 1676 N N . ILE A 1 213 ? 1.881 2.757 -8.979 1.00 89.31 213 ILE A N 1
ATOM 1677 C CA . ILE A 1 213 ? 1.955 1.422 -8.373 1.00 89.31 213 ILE A CA 1
ATOM 1678 C C . ILE A 1 213 ? 0.621 1.034 -7.728 1.00 89.31 213 ILE A C 1
ATOM 1680 O O . ILE A 1 213 ? 0.181 -0.102 -7.881 1.00 89.31 213 ILE A O 1
ATOM 1684 N N . GLY A 1 214 ? -0.027 1.955 -7.007 1.00 88.75 214 GLY A N 1
ATOM 1685 C CA . GLY A 1 214 ? -1.312 1.683 -6.362 1.00 88.75 214 GLY A CA 1
ATOM 1686 C C . GLY A 1 214 ? -2.413 1.380 -7.374 1.00 88.75 214 GLY A C 1
ATOM 1687 O O . GLY A 1 214 ? -3.181 0.443 -7.168 1.00 88.75 214 GLY A O 1
ATOM 1688 N N . ASP A 1 215 ? -2.435 2.117 -8.483 1.00 89.31 215 ASP A N 1
ATOM 1689 C CA . ASP A 1 215 ? -3.339 1.903 -9.610 1.00 89.31 215 ASP A CA 1
ATOM 1690 C C . ASP A 1 215 ? -3.113 0.534 -10.259 1.00 89.31 215 ASP A C 1
ATOM 1692 O O . ASP A 1 215 ? -4.039 -0.273 -10.343 1.00 89.31 215 ASP A O 1
ATOM 1696 N N . LEU A 1 216 ? -1.858 0.206 -10.590 1.00 90.56 216 LEU A N 1
ATOM 1697 C CA . LEU A 1 216 ? -1.501 -1.100 -11.142 1.00 90.56 216 LEU A CA 1
ATOM 1698 C C . LEU A 1 216 ? -1.961 -2.257 -10.242 1.00 90.56 216 LEU A C 1
ATOM 1700 O O . LEU A 1 216 ? -2.463 -3.258 -10.747 1.00 90.56 216 LEU A O 1
ATOM 1704 N N . LEU A 1 217 ? -1.778 -2.140 -8.924 1.00 90.19 217 LEU A N 1
ATOM 1705 C CA . LEU A 1 217 ? -2.171 -3.173 -7.961 1.00 90.19 217 LEU A CA 1
ATOM 1706 C C . LEU A 1 217 ? -3.694 -3.275 -7.793 1.00 90.19 217 LEU A C 1
ATOM 1708 O O . LEU A 1 217 ? -4.208 -4.362 -7.534 1.00 90.19 217 LEU A O 1
ATOM 1712 N N . ALA A 1 218 ? -4.409 -2.154 -7.907 1.00 87.69 218 ALA A N 1
ATOM 1713 C CA . ALA A 1 218 ? -5.865 -2.091 -7.801 1.00 87.69 218 ALA A CA 1
ATOM 1714 C C . ALA A 1 218 ? -6.584 -2.423 -9.122 1.00 87.69 218 ALA A C 1
ATOM 1716 O O . ALA A 1 218 ? -7.804 -2.627 -9.124 1.00 87.69 218 ALA A O 1
ATOM 1717 N N . SER A 1 219 ? -5.844 -2.482 -10.232 1.00 87.81 219 SER A N 1
ATOM 1718 C CA . SER A 1 219 ? -6.366 -2.807 -11.555 1.00 87.81 219 SER A CA 1
ATOM 1719 C C . SER A 1 219 ? -7.042 -4.177 -11.574 1.00 87.81 219 SER A C 1
ATOM 1721 O O . SER A 1 219 ? -6.555 -5.153 -11.002 1.00 87.81 219 SER A O 1
ATOM 1723 N N . HIS A 1 220 ? -8.142 -4.282 -12.323 1.00 82.12 220 HIS A N 1
ATOM 1724 C CA . HIS A 1 220 ? -8.825 -5.558 -12.560 1.00 82.12 220 HIS A CA 1
ATOM 1725 C C . HIS A 1 220 ? -7.919 -6.590 -13.258 1.00 82.12 220 HIS A C 1
ATOM 1727 O O . HIS A 1 220 ? -8.157 -7.794 -13.172 1.00 82.12 220 HIS A O 1
ATOM 1733 N N . GLU A 1 221 ? -6.882 -6.138 -13.963 1.00 84.81 221 GLU A N 1
ATOM 1734 C CA . GLU A 1 221 ? -5.926 -7.018 -14.629 1.00 84.81 221 GLU A CA 1
ATOM 1735 C C . GLU A 1 221 ? -4.860 -7.576 -13.681 1.00 84.81 221 GLU A C 1
ATOM 1737 O O . GLU A 1 221 ? -4.095 -8.460 -14.077 1.00 84.81 221 GLU A O 1
ATOM 1742 N N . PHE A 1 222 ? -4.750 -7.064 -12.452 1.00 86.69 222 PHE A N 1
ATOM 1743 C CA . PHE A 1 222 ? -3.799 -7.577 -11.476 1.00 86.69 222 PHE A CA 1
ATOM 1744 C C . PHE A 1 222 ? -4.322 -8.895 -10.876 1.00 86.69 222 PHE A C 1
ATOM 1746 O O . PHE A 1 222 ? -5.426 -8.930 -10.333 1.00 86.69 222 PHE A O 1
ATOM 1753 N N . PRO A 1 223 ? -3.570 -10.011 -10.962 1.00 88.25 223 PRO A N 1
ATOM 1754 C CA . PRO A 1 223 ? -4.082 -11.346 -10.648 1.00 88.25 223 PRO A CA 1
ATOM 1755 C C . PRO A 1 223 ? -4.033 -11.647 -9.139 1.00 88.25 223 PRO A C 1
ATOM 1757 O O . PRO A 1 223 ? -3.541 -12.699 -8.734 1.00 88.25 223 PRO A O 1
ATOM 1760 N N . SER A 1 224 ? -4.511 -10.719 -8.307 1.00 84.50 224 SER A N 1
ATOM 1761 C CA . SER A 1 224 ? -4.529 -10.838 -6.848 1.00 84.50 224 SER A CA 1
ATOM 1762 C C . SER A 1 224 ? -5.921 -10.600 -6.271 1.00 84.50 224 SER A C 1
ATOM 1764 O O . SER A 1 224 ? -6.744 -9.881 -6.832 1.00 84.50 224 SER A O 1
ATOM 1766 N N . ARG A 1 225 ? -6.172 -11.189 -5.099 1.00 81.19 225 ARG A N 1
ATOM 1767 C CA . ARG A 1 225 ? -7.313 -10.858 -4.228 1.00 81.19 225 ARG A CA 1
ATOM 1768 C C . ARG A 1 225 ? -6.890 -10.044 -3.003 1.00 81.19 225 ARG A C 1
ATOM 1770 O O . ARG A 1 225 ? -7.722 -9.809 -2.125 1.00 81.19 225 ARG A O 1
ATOM 1777 N N . ALA A 1 226 ? -5.613 -9.672 -2.931 1.00 81.25 226 ALA A N 1
ATOM 1778 C CA . ALA A 1 226 ? -5.064 -8.864 -1.862 1.00 81.25 226 ALA A CA 1
ATOM 1779 C C . ALA A 1 226 ? -5.779 -7.517 -1.789 1.00 81.25 226 ALA A C 1
ATOM 1781 O O . ALA A 1 226 ? -6.225 -6.960 -2.793 1.00 81.25 226 ALA A O 1
ATOM 1782 N N . SER A 1 227 ? -5.867 -6.974 -0.583 1.00 84.00 227 SER A N 1
ATOM 1783 C CA . SER A 1 227 ? -6.268 -5.580 -0.432 1.00 84.00 227 SER A CA 1
ATOM 1784 C C . SER A 1 227 ? -5.109 -4.662 -0.818 1.00 84.00 227 SER A C 1
ATOM 1786 O O . SER A 1 227 ? -3.947 -5.013 -0.624 1.00 84.00 227 SER A O 1
ATOM 1788 N N . VAL A 1 228 ? -5.417 -3.473 -1.329 1.00 85.06 228 VAL A N 1
ATOM 1789 C CA . VAL A 1 228 ? -4.420 -2.438 -1.626 1.00 85.06 228 VAL A CA 1
ATOM 1790 C C . VAL A 1 228 ? -4.704 -1.242 -0.731 1.00 85.06 228 VAL A C 1
ATOM 1792 O O . VAL A 1 228 ? -5.810 -0.703 -0.734 1.00 85.06 228 VAL A O 1
ATOM 1795 N N . LEU A 1 229 ? -3.713 -0.843 0.060 1.00 86.62 229 LEU A N 1
ATOM 1796 C CA . LEU A 1 229 ? -3.746 0.358 0.881 1.00 86.62 229 LEU A CA 1
ATOM 1797 C C . LEU A 1 229 ? -2.749 1.367 0.315 1.00 86.62 229 LEU A C 1
ATOM 1799 O O . LEU A 1 229 ? -1.540 1.231 0.492 1.00 86.62 229 LEU A O 1
ATOM 1803 N N . VAL A 1 230 ? -3.273 2.399 -0.337 1.00 84.31 230 VAL A N 1
ATOM 1804 C CA . VAL A 1 230 ? -2.472 3.546 -0.763 1.00 84.31 230 VAL A CA 1
ATOM 1805 C C . VAL A 1 230 ? -2.397 4.543 0.391 1.00 84.31 230 VAL A C 1
ATOM 1807 O O . VAL A 1 230 ? -3.422 4.971 0.922 1.00 84.31 230 VAL A O 1
ATOM 1810 N N . VAL A 1 231 ? -1.180 4.886 0.802 1.00 79.12 231 VAL A N 1
ATOM 1811 C CA . VAL A 1 231 ? -0.894 5.799 1.909 1.00 79.12 231 VAL A CA 1
ATOM 1812 C C . VAL A 1 231 ? -0.419 7.138 1.359 1.00 79.12 231 VAL A C 1
ATOM 1814 O O . VAL A 1 231 ? 0.361 7.217 0.410 1.00 79.12 231 VAL A O 1
ATOM 1817 N N . GLN A 1 232 ? -0.909 8.205 1.974 1.00 74.69 232 GLN A N 1
ATOM 1818 C CA . GLN A 1 232 ? -0.585 9.579 1.631 1.00 74.69 232 GLN A CA 1
ATOM 1819 C C . GLN A 1 232 ? -0.559 10.383 2.929 1.00 74.69 232 GLN A C 1
ATOM 1821 O O . GLN A 1 232 ? -1.445 10.239 3.781 1.00 74.69 232 GLN A O 1
ATOM 1826 N N . LYS A 1 233 ? 0.471 11.200 3.112 1.00 68.56 233 LYS A N 1
ATOM 1827 C CA . LYS A 1 233 ? 0.592 12.085 4.262 1.00 68.56 233 LYS A CA 1
ATOM 1828 C C . LYS A 1 233 ? -0.354 13.254 4.099 1.00 68.56 233 LYS A C 1
ATOM 1830 O O . LYS A 1 233 ? -0.478 13.831 3.031 1.00 68.56 233 LYS A O 1
ATOM 1835 N N . GLN A 1 234 ? -1.011 13.675 5.166 1.00 50.47 234 GLN A N 1
ATOM 1836 C CA . GLN A 1 234 ? -1.799 14.894 5.080 1.00 50.47 234 GLN A CA 1
ATOM 1837 C C . GLN A 1 234 ? -0.930 16.128 5.363 1.00 50.47 234 GLN A C 1
ATOM 1839 O O . GLN A 1 234 ? -0.381 16.244 6.462 1.00 50.47 234 GLN A O 1
ATOM 1844 N N . GLU A 1 235 ? -0.871 17.084 4.430 1.00 51.00 235 GLU A N 1
ATOM 1845 C CA . GLU A 1 235 ? -0.351 18.422 4.720 1.00 51.00 235 GLU A CA 1
ATOM 1846 C C . GLU A 1 235 ? -1.409 19.305 5.397 1.00 51.00 235 GLU A C 1
ATOM 1848 O O . GLU A 1 235 ? -2.585 19.360 5.029 1.00 51.00 235 GLU A O 1
ATOM 1853 N N . TYR A 1 236 ? -0.985 19.996 6.455 1.00 45.03 236 TYR A N 1
ATOM 1854 C CA . TYR A 1 236 ? -1.853 20.826 7.281 1.00 45.03 236 TYR A CA 1
ATOM 1855 C C . TYR A 1 236 ? -1.886 22.253 6.721 1.00 45.03 236 TYR A C 1
ATOM 1857 O O . TYR A 1 236 ? -1.076 23.097 7.105 1.00 45.03 236 TYR A O 1
ATOM 1865 N N . ILE A 1 237 ? -2.834 22.561 5.831 1.00 43.06 237 ILE A N 1
ATOM 1866 C CA . ILE A 1 237 ? -3.020 23.942 5.362 1.00 43.06 237 ILE A CA 1
ATOM 1867 C C . ILE A 1 237 ? -3.720 24.746 6.463 1.00 43.06 237 ILE A C 1
ATOM 1869 O O . ILE A 1 237 ? -4.937 24.682 6.650 1.00 43.06 237 ILE A O 1
ATOM 1873 N N . HIS A 1 238 ? -2.952 25.539 7.208 1.00 42.25 238 HIS A N 1
ATOM 1874 C CA . HIS A 1 238 ? -3.514 26.519 8.130 1.00 42.25 238 HIS A CA 1
ATOM 1875 C C . HIS A 1 238 ? -4.127 27.661 7.305 1.00 42.25 238 HIS A C 1
ATOM 1877 O O . HIS A 1 238 ? -3.419 28.559 6.851 1.00 42.25 238 HIS A O 1
ATOM 1883 N N . SER A 1 239 ? -5.450 27.669 7.101 1.00 41.00 239 SER A N 1
ATOM 1884 C CA . SER A 1 239 ? -6.113 28.842 6.524 1.00 41.00 239 SER A CA 1
ATOM 1885 C C . SER A 1 239 ? -6.001 29.996 7.527 1.00 41.00 239 SER A C 1
ATOM 1887 O O . SER A 1 239 ? -6.752 30.067 8.506 1.00 41.00 239 SER A O 1
ATOM 1889 N N . ALA A 1 240 ? -5.040 30.896 7.335 1.00 39.59 240 ALA A N 1
ATOM 1890 C CA . ALA A 1 240 ? -5.005 32.149 8.068 1.00 39.59 240 ALA A CA 1
ATOM 1891 C C . ALA A 1 240 ? -6.25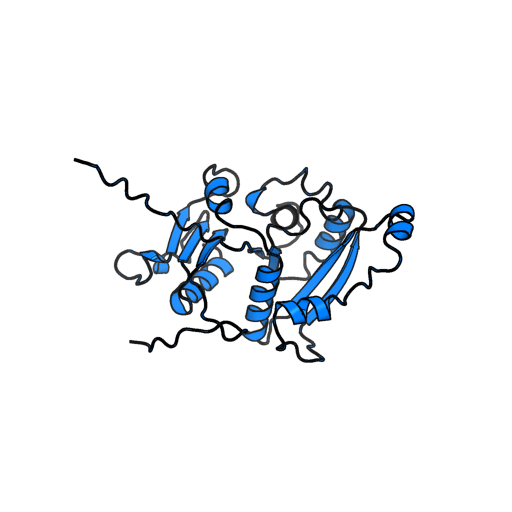3 32.950 7.673 1.00 39.59 240 ALA A C 1
ATOM 1893 O O . ALA A 1 240 ? -6.341 33.486 6.568 1.00 39.59 240 ALA A O 1
ATOM 1894 N N . LYS A 1 241 ? -7.252 33.023 8.562 1.00 38.69 241 LYS A N 1
ATOM 1895 C CA . LYS A 1 241 ? -8.345 33.989 8.416 1.00 38.69 241 LYS A CA 1
ATOM 1896 C C . LYS A 1 241 ? -7.723 35.384 8.442 1.00 38.69 241 LYS A C 1
ATOM 1898 O O . LYS A 1 241 ? -7.386 35.894 9.508 1.00 38.69 241 LYS A O 1
ATOM 1903 N N . SER A 1 242 ? -7.563 35.990 7.267 1.00 38.12 242 SER A N 1
ATOM 1904 C CA . SER A 1 242 ? -7.218 37.401 7.132 1.00 38.12 242 SER A CA 1
ATOM 1905 C C . SER A 1 242 ? -8.306 38.221 7.825 1.00 38.12 242 SER A C 1
ATOM 1907 O O . SER A 1 242 ? -9.429 38.344 7.333 1.00 38.12 242 SER A O 1
ATOM 1909 N N . LYS A 1 243 ? -7.994 38.761 9.008 1.00 43.78 243 LYS A N 1
ATOM 1910 C CA . LYS A 1 243 ? -8.780 39.840 9.603 1.00 43.78 243 LYS A CA 1
ATOM 1911 C C . LYS A 1 243 ? -8.540 41.085 8.750 1.00 43.78 243 LYS A C 1
ATOM 1913 O O . LYS A 1 243 ? -7.636 41.864 9.034 1.00 43.78 243 LYS A O 1
ATOM 1918 N N . ARG A 1 244 ? -9.362 41.295 7.719 1.00 41.03 244 ARG A N 1
ATOM 1919 C CA . ARG A 1 244 ? -9.591 42.644 7.186 1.00 41.03 244 ARG A CA 1
ATOM 1920 C C . ARG A 1 244 ? -10.355 43.425 8.253 1.00 41.03 244 ARG A C 1
ATOM 1922 O O . ARG A 1 244 ? -11.580 43.392 8.307 1.00 41.03 244 ARG A O 1
ATOM 1929 N N . GLY A 1 245 ? -9.608 44.055 9.156 1.00 38.91 245 GLY A N 1
ATOM 1930 C CA . GLY A 1 245 ? -10.132 45.120 9.997 1.00 38.91 245 GLY A CA 1
ATOM 1931 C C . GLY A 1 245 ? -10.487 46.301 9.102 1.00 38.91 245 GLY A C 1
ATOM 1932 O O . GLY A 1 245 ? -9.628 46.807 8.384 1.00 38.91 245 GLY A O 1
ATOM 1933 N N . LEU A 1 246 ? -11.759 46.693 9.120 1.00 47.16 246 LEU A N 1
ATOM 1934 C CA . LEU A 1 246 ? -12.211 47.961 8.569 1.00 47.16 246 LEU A CA 1
ATOM 1935 C C . LEU A 1 246 ? -11.502 49.093 9.324 1.00 47.16 246 LEU A C 1
ATOM 1937 O O . LEU A 1 246 ? -11.594 49.148 10.553 1.00 47.16 246 LEU A O 1
ATOM 1941 N N . SER A 1 247 ? -10.822 49.993 8.610 1.00 47.19 247 SER A N 1
ATOM 1942 C CA . SER A 1 247 ? -10.559 51.319 9.168 1.00 47.19 247 SER A CA 1
ATOM 1943 C C . SER A 1 247 ? -11.859 52.118 9.089 1.00 47.19 247 SER A C 1
ATOM 1945 O O . SER A 1 247 ? -12.589 52.043 8.098 1.00 47.19 247 SER A O 1
ATOM 1947 N N . LYS A 1 248 ? -12.161 52.817 10.181 1.00 47.75 248 LYS A N 1
ATOM 1948 C CA . LYS A 1 248 ? -13.061 53.969 10.165 1.00 47.75 248 LYS A CA 1
ATOM 1949 C C . LYS A 1 248 ? -12.388 55.139 9.457 1.00 47.75 248 LYS A C 1
ATOM 1951 O O . LYS A 1 248 ? -11.137 55.102 9.354 1.00 47.75 248 LYS A O 1
#

Organism: Brassica cretica (NCBI:txid69181)

Secondary structure (DSSP, 8-state):
-------B-TTS-B----EEEEETTTSHHHHHHHHHHHHH---EEEEEES--TTTHHHH-TTT-TTTTTEEEEE--TTT-TTHHHHHTT-B--HHHHHHHHHHHHHH-TT--EEEEEEEE---HHHHHHHTTT-----HHHHHHHHH-S-S-SS-TTEEEEEEEESSHHHHHHHHHHTTTS-SEEEEETTTTTTSGGGTTTGGG-S-GGGHHHHHHHHSTTS----EEEEE-BPP---------PPP-

Foldseek 3Di:
DDDDPQDAAPVRHRDDEEEAEFACLLPPVNLVVVVCCLPPHNYAYAYEYLDNPSNVQCDDPPNHPCPVRYHYDNDDLQDDPCLCVVLVQFAWDQLVLLQVLVVVCVVDVPAAEEDEDEAEDDDPVVCVVVVPPCPPPAPVNVSCVSNDDPPDPDDVRYHYHYHYDHACVRLLVVCLVCQAVDQEAEGILPRQPPHRNQHVLQVPASRNSQHSVRSSNPDPPRPHPHYYHHDTGRDDPDPDPPPPDDDD

Radius of gyration: 20.45 Å; chains: 1; bounding box: 59×68×50 Å